Protein AF-0000000082654682 (afdb_homodimer)

InterPro domains:
  IPR001073 C1q domain [PF00386] (44-168)
  IPR001073 C1q domain [PR00007] (52-78)
  IPR001073 C1q domain [PR00007] (79-98)
  IPR001073 C1q domain [PR00007] (127-148)
  IPR001073 C1q domain [PR00007] (159-169)
  IPR001073 C1q domain [PS50871] (38-171)
  IPR001073 C1q domain [SM00110] (36-171)
  IPR008983 Tumour necrosis factor-like domain superfamily [G3DSA:2.60.120.40] (36-171)
  IPR008983 Tumour necrosis factor-like domain superfamily [SSF49842] (41-171)
  IPR050822 Cerebellin Synaptic Organizer [PTHR22923] (31-171)

Structure (mmCIF, N/CA/C/O backbone):
data_AF-0000000082654682-model_v1
#
loop_
_entity.id
_entity.type
_entity.pdbx_description
1 polymer 'Complement C1q-like protein 2'
#
loop_
_atom_site.group_PDB
_atom_site.id
_atom_site.type_symbol
_atom_site.label_atom_id
_atom_site.label_alt_id
_atom_site.label_comp_id
_atom_site.label_asym_id
_atom_site.label_entity_id
_atom_site.label_seq_id
_atom_site.pdbx_PDB_ins_code
_atom_site.Cartn_x
_atom_site.Cartn_y
_atom_site.Cartn_z
_atom_site.occupancy
_atom_site.B_iso_or_equiv
_atom_site.auth_seq_id
_atom_site.auth_comp_id
_atom_site.auth_asym_id
_atom_site.auth_atom_id
_atom_site.pdbx_PDB_model_num
ATOM 1 N N . PRO A 1 1 ? -45.688 100.438 27.203 1 20.27 1 PRO A N 1
ATOM 2 C CA . PRO A 1 1 ? -44.688 99.938 26.234 1 20.27 1 PRO A CA 1
ATOM 3 C C . PRO A 1 1 ? -44.375 98.5 26.359 1 20.27 1 PRO A C 1
ATOM 5 O O . PRO A 1 1 ? -44.812 97.812 27.312 1 20.27 1 PRO A O 1
ATOM 8 N N . GLY A 1 2 ? -43.125 98.062 25.922 1 20.2 2 GLY A N 1
ATOM 9 C CA . GLY A 1 2 ? -42.438 97.25 24.906 1 20.2 2 GLY A CA 1
ATOM 10 C C . GLY A 1 2 ? -42.031 95.875 25.375 1 20.2 2 GLY A C 1
ATOM 11 O O . GLY A 1 2 ? -41.219 95.25 24.734 1 20.2 2 GLY A O 1
ATOM 12 N N . LEU A 1 3 ? -42.438 95.375 26.531 1 24.67 3 LEU A N 1
ATOM 13 C CA . LEU A 1 3 ? -41.531 94.438 27.156 1 24.67 3 LEU A CA 1
ATOM 14 C C . LEU A 1 3 ? -41.438 93.188 26.359 1 24.67 3 LEU A C 1
ATOM 16 O O . LEU A 1 3 ? -42.312 92.312 26.484 1 24.67 3 LEU A O 1
ATOM 20 N N . GLN A 1 4 ? -41.062 93.312 25.016 1 20.3 4 GLN A N 1
ATOM 21 C CA . GLN A 1 4 ? -41.125 92.25 23.984 1 20.3 4 GLN A CA 1
ATOM 22 C C . GLN A 1 4 ? -40.219 91.062 24.312 1 20.3 4 GLN A C 1
ATOM 24 O O . GLN A 1 4 ? -39.031 91.25 24.5 1 20.3 4 GLN A O 1
ATOM 29 N N . LEU A 1 5 ? -40.594 90.062 25.109 1 24.92 5 LEU A N 1
ATOM 30 C CA . LEU A 1 5 ? -39.938 88.875 25.625 1 24.92 5 LEU A CA 1
ATOM 31 C C . LEU A 1 5 ? -39.344 88.062 24.484 1 24.92 5 LEU A C 1
ATOM 33 O O . LEU A 1 5 ? -40.094 87.375 23.734 1 24.92 5 LEU A O 1
ATOM 37 N N . THR A 1 6 ? -38.594 88.75 23.609 1 20.38 6 THR A N 1
ATOM 38 C CA . THR A 1 6 ? -38.312 88.188 22.281 1 20.38 6 THR A CA 1
ATOM 39 C C . THR A 1 6 ? -37.719 86.812 22.406 1 20.38 6 THR A C 1
ATOM 41 O O . THR A 1 6 ? -37.094 86.5 23.438 1 20.38 6 THR A O 1
ATOM 44 N N . ALA A 1 7 ? -37.562 86.125 21.266 1 22.38 7 ALA A N 1
ATOM 45 C CA . ALA A 1 7 ? -37.594 84.875 20.438 1 22.38 7 ALA A CA 1
ATOM 46 C C . ALA A 1 7 ? -36.219 84.188 20.453 1 22.38 7 ALA A C 1
ATOM 48 O O . ALA A 1 7 ? -35.312 84.625 19.75 1 22.38 7 ALA A O 1
ATOM 49 N N . GLY A 1 8 ? -35.5 84.188 21.625 1 21.19 8 GLY A N 1
ATOM 50 C CA . GLY A 1 8 ? -34.094 84 21.328 1 21.19 8 GLY A CA 1
ATOM 51 C C . GLY A 1 8 ? -33.812 82.75 20.5 1 21.19 8 GLY A C 1
ATOM 52 O O . GLY A 1 8 ? -34.656 81.875 20.453 1 21.19 8 GLY A O 1
ATOM 53 N N . ALA A 1 9 ? -32.719 82.812 19.703 1 20.81 9 ALA A N 1
ATOM 54 C CA . ALA A 1 9 ? -32.094 82.188 18.516 1 20.81 9 ALA A CA 1
ATOM 55 C C . ALA A 1 9 ? -31.719 80.75 18.75 1 20.81 9 ALA A C 1
ATOM 57 O O . ALA A 1 9 ? -31.281 80.375 19.859 1 20.81 9 ALA A O 1
ATOM 58 N N . ALA A 1 10 ? -32.281 79.812 17.969 1 23.34 10 ALA A N 1
ATOM 59 C CA . ALA A 1 10 ? -32.281 78.375 17.688 1 23.34 10 ALA A CA 1
ATOM 60 C C . ALA A 1 10 ? -30.891 77.875 17.375 1 23.34 10 ALA A C 1
ATOM 62 O O . ALA A 1 10 ? -30.297 78.25 16.375 1 23.34 10 ALA A O 1
ATOM 63 N N . GLY A 1 11 ? -29.938 77.875 18.266 1 21.69 11 GLY A N 1
ATOM 64 C CA . GLY A 1 11 ? -28.562 77.562 17.922 1 21.69 11 GLY A CA 1
ATOM 65 C C . GLY A 1 11 ? -28.453 76.25 17.188 1 21.69 11 GLY A C 1
ATOM 66 O O . GLY A 1 11 ? -29.359 75.375 17.281 1 21.69 11 GLY A O 1
ATOM 67 N N . GLY A 1 12 ? -27.719 76.188 16.031 1 20.83 12 GLY A N 1
ATOM 68 C CA . GLY A 1 12 ? -27.375 75.25 14.93 1 20.83 12 GLY A CA 1
ATOM 69 C C . GLY A 1 12 ? -26.641 74 15.398 1 20.83 12 GLY A C 1
ATOM 70 O O . GLY A 1 12 ? -25.562 74.125 15.961 1 20.83 12 GLY A O 1
ATOM 71 N N . VAL A 1 13 ? -27.219 73 16.031 1 22.28 13 VAL A N 1
ATOM 72 C CA . VAL A 1 13 ? -26.516 71.812 16.422 1 22.28 13 VAL A CA 1
ATOM 73 C C . VAL A 1 13 ? -25.844 71.188 15.211 1 22.28 13 VAL A C 1
ATOM 75 O O . VAL A 1 13 ? -26.484 70.938 14.172 1 22.28 13 VAL A O 1
ATOM 78 N N . GLY A 1 14 ? -24.562 71.375 14.922 1 21.38 14 GLY A N 1
ATOM 79 C CA . GLY A 1 14 ? -23.688 70.812 13.906 1 21.38 14 GLY A CA 1
ATOM 80 C C . GLY A 1 14 ? -23.719 69.312 13.859 1 21.38 14 GLY A C 1
ATOM 81 O O . GLY A 1 14 ? -23.844 68.625 14.898 1 21.38 14 GLY A O 1
ATOM 82 N N . VAL A 1 15 ? -24 68.625 12.719 1 22.31 15 VAL A N 1
ATOM 83 C CA . VAL A 1 15 ? -24.141 67.188 12.258 1 22.31 15 VAL A CA 1
ATOM 84 C C . VAL A 1 15 ? -22.812 66.5 12.422 1 22.31 15 VAL A C 1
ATOM 86 O O . VAL A 1 15 ? -21.828 66.812 11.766 1 22.31 15 VAL A O 1
ATOM 89 N N . VAL A 1 16 ? -22.25 66.062 13.492 1 23.28 16 VAL A N 1
ATOM 90 C CA . VAL A 1 16 ? -20.984 65.375 13.5 1 23.28 16 VAL A CA 1
ATOM 91 C C . VAL A 1 16 ? -21.109 64.062 12.703 1 23.28 16 VAL A C 1
ATOM 93 O O . VAL A 1 16 ? -22.109 63.344 12.828 1 23.28 16 VAL A O 1
ATOM 96 N N . GLY A 1 17 ? -20.469 63.875 11.484 1 22.78 17 GLY A N 1
ATOM 97 C CA . GLY A 1 17 ? -20.344 62.812 10.516 1 22.78 17 GLY A CA 1
ATOM 98 C C . GLY A 1 17 ? -19.797 61.531 11.117 1 22.78 17 GLY A C 1
ATOM 99 O O . GLY A 1 17 ? -18.844 61.562 11.883 1 22.78 17 GLY A O 1
ATOM 100 N N . GLY A 1 18 ? -20.562 60.438 11.414 1 22.94 18 GLY A N 1
ATOM 101 C CA . GLY A 1 18 ? -20.297 59.125 11.938 1 22.94 18 GLY A CA 1
ATOM 102 C C . GLY A 1 18 ? -19.297 58.344 11.109 1 22.94 18 GLY A C 1
ATOM 103 O O . GLY A 1 18 ? -19.406 58.281 9.883 1 22.94 18 GLY A O 1
ATOM 104 N N . GLY A 1 19 ? -17.969 58.281 11.461 1 24.58 19 GLY A N 1
ATOM 105 C CA . GLY A 1 19 ? -16.891 57.5 10.883 1 24.58 19 GLY A CA 1
ATOM 106 C C . GLY A 1 19 ? -17.234 56.031 10.711 1 24.58 19 GLY A C 1
ATOM 107 O O . GLY A 1 19 ? -17.828 55.438 11.609 1 24.58 19 GLY A O 1
ATOM 108 N N . THR A 1 20 ? -17.516 55.562 9.461 1 27.22 20 THR A N 1
ATOM 109 C CA . THR A 1 20 ? -17.656 54.188 9.008 1 27.22 20 THR A CA 1
ATOM 110 C C . THR A 1 20 ? -16.484 53.344 9.461 1 27.22 20 THR A C 1
ATOM 112 O O . THR A 1 20 ? -15.328 53.625 9.156 1 27.22 20 THR A O 1
ATOM 115 N N . GLY A 1 21 ? -16.422 52.844 10.711 1 26.67 21 GLY A N 1
ATOM 116 C CA . GLY A 1 21 ? -15.453 51.812 11.078 1 26.67 21 GLY A CA 1
ATOM 117 C C . GLY A 1 21 ? -15.352 50.688 10.07 1 26.67 21 GLY A C 1
ATOM 118 O O . GLY A 1 21 ? -16.359 50.094 9.711 1 26.67 21 GLY A O 1
ATOM 119 N N . GLY A 1 22 ? -14.461 50.844 9.102 1 28.06 22 GLY A N 1
ATOM 120 C CA . GLY A 1 22 ? -14.055 49.781 8.195 1 28.06 22 GLY A CA 1
ATOM 121 C C . GLY A 1 22 ? -13.789 48.469 8.906 1 28.06 22 GLY A C 1
ATOM 122 O O . GLY A 1 22 ? -12.977 48.406 9.828 1 28.06 22 GLY A O 1
ATOM 123 N N . GLY A 1 23 ? -14.805 47.656 9.094 1 29.38 23 GLY A N 1
ATOM 124 C CA . GLY A 1 23 ? -14.633 46.25 9.461 1 29.38 23 GLY A CA 1
ATOM 125 C C . GLY A 1 23 ? -13.539 45.562 8.68 1 29.38 23 GLY A C 1
ATOM 126 O O . GLY A 1 23 ? -13.609 45.438 7.457 1 29.38 23 GLY A O 1
ATOM 127 N N . SER A 1 24 ? -12.281 45.875 9.148 1 30.22 24 SER A N 1
ATOM 128 C CA . SER A 1 24 ? -11.203 45.031 8.617 1 30.22 24 SER A CA 1
ATOM 129 C C . SER A 1 24 ? -11.609 43.562 8.602 1 30.22 24 SER A C 1
ATOM 131 O O . SER A 1 24 ? -12.141 43.031 9.586 1 30.22 24 SER A O 1
ATOM 133 N N . ASP A 1 25 ? -11.984 43.125 7.504 1 32.06 25 ASP A N 1
ATOM 134 C CA . ASP A 1 25 ? -12.117 41.688 7.188 1 32.06 25 ASP A CA 1
ATOM 135 C C . ASP A 1 25 ? -10.898 40.906 7.684 1 32.06 25 ASP A C 1
ATOM 137 O O . ASP A 1 25 ? -9.812 41.031 7.113 1 32.06 25 ASP A O 1
ATOM 141 N N . SER A 1 26 ? -10.781 40.812 8.984 1 32.78 26 SER A N 1
ATOM 142 C CA . SER A 1 26 ? -9.867 39.844 9.578 1 32.78 26 SER A CA 1
ATOM 143 C C . SER A 1 26 ? -10.086 38.438 8.992 1 32.78 26 SER A C 1
ATOM 145 O O . SER A 1 26 ? -9.961 37.438 9.703 1 32.78 26 SER A O 1
ATOM 147 N N . GLU A 1 27 ? -10.789 38.375 7.926 1 33.12 27 GLU A N 1
ATOM 148 C CA . GLU A 1 27 ? -10.867 37.031 7.406 1 33.12 27 GLU A CA 1
ATOM 149 C C . GLU A 1 27 ? -9.484 36.469 7.074 1 33.12 27 GLU A C 1
ATOM 151 O O . GLU A 1 27 ? -9.344 35.312 6.672 1 33.12 27 GLU A O 1
ATOM 156 N N . GLY A 1 28 ? -8.547 37.375 6.91 1 34.69 28 GLY A N 1
ATOM 157 C CA . GLY A 1 28 ? -7.301 36.844 6.359 1 34.69 28 GLY A CA 1
ATOM 158 C C . GLY A 1 28 ? -6.516 36 7.352 1 34.69 28 GLY A C 1
ATOM 159 O O . GLY A 1 28 ? -5.543 35.344 6.977 1 34.69 28 GLY A O 1
ATOM 160 N N . GLU A 1 29 ? -6.543 36.281 8.648 1 36.78 29 GLU A N 1
ATOM 161 C CA . GLU A 1 29 ? -5.586 35.656 9.57 1 36.78 29 GLU A CA 1
ATOM 162 C C . GLU A 1 29 ? -5.918 34.188 9.836 1 36.78 29 GLU A C 1
ATOM 164 O O . GLU A 1 29 ? -5.031 33.406 10.133 1 36.78 29 GLU A O 1
ATOM 169 N N . VAL A 1 30 ? -7.176 33.812 9.836 1 36.84 30 VAL A N 1
ATOM 170 C CA . VAL A 1 30 ? -7.535 32.438 10.102 1 36.84 30 VAL A CA 1
ATOM 171 C C . VAL A 1 30 ? -7.047 31.547 8.953 1 36.84 30 VAL A C 1
ATOM 173 O O . VAL A 1 30 ? -6.777 30.359 9.156 1 36.84 30 VAL A O 1
ATOM 176 N N . THR A 1 31 ? -7.059 32 7.746 1 37.69 31 THR A N 1
ATOM 177 C CA . THR A 1 31 ? -6.484 31.203 6.66 1 37.69 31 THR A CA 1
ATOM 178 C C . THR A 1 31 ? -4.977 31.062 6.836 1 37.69 31 THR A C 1
ATOM 180 O O . THR A 1 31 ? -4.383 30.094 6.371 1 37.69 31 THR A O 1
ATOM 183 N N . GLY A 1 32 ? -4.254 31.938 7.387 1 35.94 32 GLY A N 1
ATOM 184 C CA . GLY A 1 32 ? -2.814 31.906 7.59 1 35.94 32 GLY A CA 1
ATOM 185 C C . GLY A 1 32 ? -2.375 30.844 8.586 1 35.94 32 GLY A C 1
ATOM 186 O O . GLY A 1 32 ? -1.353 30.188 8.391 1 35.94 32 GLY A O 1
ATOM 187 N N . ALA A 1 33 ? -2.918 30.797 9.875 1 36.69 33 ALA A N 1
ATOM 188 C CA . ALA A 1 33 ? -2.578 29.891 10.969 1 36.69 33 ALA A CA 1
ATOM 189 C C . ALA A 1 33 ? -2.959 28.453 10.625 1 36.69 33 ALA A C 1
ATOM 191 O O . ALA A 1 33 ? -2.332 27.5 11.109 1 36.69 33 ALA A O 1
ATOM 192 N N . LEU A 1 34 ? -4.027 28.172 9.984 1 39.5 34 LEU A N 1
ATOM 193 C CA . LEU A 1 34 ? -4.391 26.844 9.523 1 39.5 34 LEU A CA 1
ATOM 194 C C . LEU A 1 34 ? -3.367 26.312 8.516 1 39.5 34 LEU A C 1
ATOM 196 O O . LEU A 1 34 ? -3.094 25.109 8.469 1 39.5 34 LEU A O 1
ATOM 200 N N . SER A 1 35 ? -2.746 27.172 7.734 1 42.31 35 SER A N 1
ATOM 201 C CA . SER A 1 35 ? -1.65 26.859 6.824 1 42.31 35 SER A CA 1
ATOM 202 C C . SER A 1 35 ? -0.382 26.5 7.59 1 42.31 35 SER A C 1
ATOM 204 O O . SER A 1 35 ? 0.504 25.828 7.051 1 42.31 35 SER A O 1
ATOM 206 N N . ALA A 1 36 ? -0.135 27.062 8.703 1 41.69 36 ALA A N 1
ATOM 207 C CA . ALA A 1 36 ? 1.096 26.938 9.484 1 41.69 36 ALA A CA 1
ATOM 208 C C . ALA A 1 36 ? 1.252 25.547 10.062 1 41.69 36 ALA A C 1
ATOM 210 O O . ALA A 1 36 ? 2.371 25.047 10.203 1 41.69 36 ALA A O 1
ATOM 211 N N . ALA A 1 37 ? 0.204 24.953 10.602 1 44.5 37 ALA A N 1
ATOM 212 C CA . ALA A 1 37 ? 0.325 23.688 11.32 1 44.5 37 ALA A CA 1
ATOM 213 C C . ALA A 1 37 ? 0.857 22.594 10.398 1 44.5 37 ALA A C 1
ATOM 215 O O . ALA A 1 37 ? 1.549 21.672 10.852 1 44.5 37 ALA A O 1
ATOM 216 N N . PHE A 1 38 ? 0.365 22.594 9.086 1 53.78 38 PHE A N 1
ATOM 217 C CA . PHE A 1 38 ? 0.978 21.656 8.156 1 53.78 38 PHE A CA 1
ATOM 218 C C . PHE A 1 38 ? 2.17 22.281 7.453 1 53.78 38 PHE A C 1
ATOM 220 O O . PHE A 1 38 ? 2.426 22 6.277 1 53.78 38 PHE A O 1
ATOM 227 N N . SER A 1 39 ? 2.66 23.328 8.031 1 62.78 39 SER A N 1
ATOM 228 C CA . SER A 1 39 ? 3.732 24.109 7.422 1 62.78 39 SER A CA 1
ATOM 229 C C . SER A 1 39 ? 5.027 23.312 7.348 1 62.78 39 SER A C 1
ATOM 231 O O . SER A 1 39 ? 6 23.75 6.73 1 62.78 39 SER A O 1
ATOM 233 N N . GLY A 1 40 ? 4.973 22.125 7.809 1 77.06 40 GLY A N 1
ATOM 234 C CA . GLY A 1 40 ? 6.25 21.438 7.781 1 77.06 40 GLY A CA 1
ATOM 235 C C . GLY A 1 40 ? 6.492 20.672 6.492 1 77.06 40 GLY A C 1
ATOM 236 O O . GLY A 1 40 ? 5.664 20.703 5.578 1 77.06 40 GLY A O 1
ATOM 237 N N . PRO A 1 41 ? 7.676 20.297 6.305 1 89.19 41 PRO A N 1
ATOM 238 C CA . PRO A 1 41 ? 8.023 19.547 5.098 1 89.19 41 PRO A CA 1
ATOM 239 C C . PRO A 1 41 ? 7.086 18.359 4.84 1 89.19 41 PRO A C 1
ATOM 241 O O . PRO A 1 41 ? 6.648 17.703 5.785 1 89.19 41 PRO A O 1
ATOM 244 N N . LYS A 1 42 ? 6.637 18.328 3.607 1 94.12 42 LYS A N 1
ATOM 245 C CA . LYS A 1 42 ? 5.828 17.203 3.135 1 94.12 42 LYS A CA 1
ATOM 246 C C . LYS A 1 42 ? 6.648 16.266 2.26 1 94.12 42 LYS A C 1
ATOM 248 O O . LYS A 1 42 ? 7.121 16.656 1.191 1 94.12 42 LYS A O 1
ATOM 253 N N . ILE A 1 43 ? 6.848 15.078 2.766 1 97.81 43 ILE A N 1
ATOM 254 C CA . ILE A 1 43 ? 7.648 14.086 2.057 1 97.81 43 ILE A CA 1
ATOM 255 C C . ILE A 1 43 ? 6.91 12.75 2.023 1 97.81 43 ILE A C 1
ATOM 257 O O . ILE A 1 43 ? 6.582 12.188 3.072 1 97.81 43 ILE A O 1
ATOM 261 N N . ALA A 1 44 ? 6.621 12.281 0.852 1 98.75 44 ALA A N 1
ATOM 262 C CA . ALA A 1 44 ? 5.938 11.008 0.672 1 98.75 44 ALA A CA 1
ATOM 263 C C . ALA A 1 44 ? 6.211 10.43 -0.713 1 98.75 44 ALA A C 1
ATOM 265 O O . ALA A 1 44 ? 6.355 11.172 -1.686 1 98.75 44 ALA A O 1
ATOM 266 N N . PHE A 1 45 ? 6.254 9.117 -0.795 1 98.88 45 PHE A N 1
ATOM 267 C CA . PHE A 1 45 ? 6.359 8.484 -2.105 1 98.88 45 PHE A CA 1
ATOM 268 C C . PHE A 1 45 ? 5.629 7.152 -2.125 1 98.88 45 PHE A C 1
ATOM 270 O O . PHE A 1 45 ? 5.41 6.543 -1.074 1 98.88 45 PHE A O 1
ATOM 277 N N . TYR A 1 46 ? 5.246 6.75 -3.293 1 98.88 46 TYR A N 1
ATOM 278 C CA . TYR A 1 46 ? 4.629 5.469 -3.613 1 98.88 46 TYR A CA 1
ATOM 279 C C . TYR A 1 46 ? 5.031 5.004 -5.008 1 98.88 46 TYR A C 1
ATOM 281 O O . TYR A 1 46 ? 4.789 5.703 -5.996 1 98.88 46 TYR A O 1
ATOM 289 N N . VAL A 1 47 ? 5.629 3.805 -5.02 1 98.81 47 VAL A N 1
ATOM 290 C CA . VAL A 1 47 ? 6.215 3.332 -6.27 1 98.81 47 VAL A CA 1
ATOM 291 C C . VAL A 1 47 ? 5.934 1.842 -6.441 1 98.81 47 VAL A C 1
ATOM 293 O O . VAL A 1 47 ? 5.863 1.099 -5.461 1 98.81 47 VAL A O 1
ATOM 296 N N . GLY A 1 48 ? 5.723 1.418 -7.703 1 98.62 48 GLY A N 1
ATOM 297 C CA . GLY A 1 48 ? 5.547 0.022 -8.07 1 98.62 48 GLY A CA 1
ATOM 298 C C . GLY A 1 48 ? 6.723 -0.547 -8.836 1 98.62 48 GLY A C 1
ATOM 299 O O . GLY A 1 48 ? 7.527 0.201 -9.398 1 98.62 48 GLY A O 1
ATOM 300 N N . LEU A 1 49 ? 6.758 -1.862 -8.836 1 98.31 49 LEU A N 1
ATOM 301 C CA . LEU A 1 49 ? 7.809 -2.576 -9.555 1 98.31 49 LEU A CA 1
ATOM 302 C C . LEU A 1 49 ? 7.285 -3.137 -10.867 1 98.31 49 LEU A C 1
ATOM 304 O O . LEU A 1 49 ? 6.484 -4.074 -10.875 1 98.31 49 LEU A O 1
ATOM 308 N N . LYS A 1 50 ? 7.805 -2.635 -11.984 1 96.88 50 LYS A N 1
ATOM 309 C CA . LYS A 1 50 ? 7.379 -3.139 -13.281 1 96.88 50 LYS A CA 1
ATOM 310 C C . LYS A 1 50 ? 8.219 -4.34 -13.711 1 96.88 50 LYS A C 1
ATOM 312 O O . LYS A 1 50 ? 7.691 -5.309 -14.258 1 96.88 50 LYS A O 1
ATOM 317 N N . SER A 1 51 ? 9.492 -4.223 -13.492 1 95.31 51 SER A N 1
ATOM 318 C CA . SER A 1 51 ? 10.438 -5.223 -13.984 1 95.31 51 SER A CA 1
ATOM 319 C C . SER A 1 51 ? 10.719 -6.277 -12.922 1 95.31 51 SER A C 1
ATOM 321 O O . SER A 1 51 ? 10.836 -5.957 -11.734 1 95.31 51 SER A O 1
ATOM 323 N N . PRO A 1 52 ? 10.844 -7.523 -13.375 1 94.81 52 PRO A N 1
ATOM 324 C CA . PRO A 1 52 ? 11.219 -8.555 -12.406 1 94.81 52 PRO A CA 1
ATOM 325 C C . PRO A 1 52 ? 12.656 -8.398 -11.906 1 94.81 52 PRO A C 1
ATOM 327 O O . PRO A 1 52 ? 13.477 -7.766 -12.562 1 94.81 52 PRO A O 1
ATOM 330 N N . HIS A 1 53 ? 12.914 -8.859 -10.719 1 95.5 53 HIS A N 1
ATOM 331 C CA . HIS A 1 53 ? 14.234 -8.891 -10.109 1 95.5 53 HIS A CA 1
ATOM 332 C C . HIS A 1 53 ? 14.547 -10.281 -9.547 1 95.5 53 HIS A C 1
ATOM 334 O O . HIS A 1 53 ? 13.633 -11.062 -9.266 1 95.5 53 HIS A O 1
ATOM 340 N N . GLU A 1 54 ? 15.844 -10.57 -9.43 1 94.25 54 GLU A N 1
ATOM 341 C CA . GLU A 1 54 ? 16.266 -11.852 -8.867 1 94.25 54 GLU A CA 1
ATOM 342 C C . GLU A 1 54 ? 17.625 -11.75 -8.211 1 94.25 54 GLU A C 1
ATOM 344 O O . GLU A 1 54 ? 18.375 -10.805 -8.461 1 94.25 54 GLU A O 1
ATOM 349 N N . GLY A 1 55 ? 17.812 -12.711 -7.348 1 94.19 55 GLY A N 1
ATOM 350 C CA . GLY A 1 55 ? 19.125 -12.797 -6.73 1 94.19 55 GLY A CA 1
ATOM 351 C C . GLY A 1 55 ? 19.281 -11.875 -5.535 1 94.19 55 GLY A C 1
ATOM 352 O O . GLY A 1 55 ? 18.453 -11.891 -4.617 1 94.19 55 GLY A O 1
ATOM 353 N N . TYR A 1 56 ? 20.438 -11.141 -5.547 1 96.25 56 TYR A N 1
ATOM 354 C CA . TYR A 1 56 ? 20.797 -10.273 -4.434 1 96.25 56 TYR A CA 1
ATOM 355 C C . TYR A 1 56 ? 20.938 -8.828 -4.891 1 96.25 56 TYR A C 1
ATOM 357 O O . TYR A 1 56 ? 22.047 -8.305 -4.992 1 96.25 56 TYR A O 1
ATOM 365 N N . GLU A 1 57 ? 19.797 -8.18 -5.215 1 96.44 57 GLU A N 1
ATOM 366 C CA . GLU A 1 57 ? 19.891 -6.832 -5.762 1 96.44 57 GLU A CA 1
ATOM 367 C C . GLU A 1 57 ? 18.891 -5.895 -5.086 1 96.44 57 GLU A C 1
ATOM 369 O O . GLU A 1 57 ? 17.891 -6.344 -4.531 1 96.44 57 GLU A O 1
ATOM 374 N N . VAL A 1 58 ? 19.25 -4.621 -5.156 1 98.5 58 VAL A N 1
ATOM 375 C CA . VAL A 1 58 ? 18.297 -3.59 -4.754 1 98.5 58 VAL A CA 1
ATOM 376 C C . VAL A 1 58 ? 17.125 -3.572 -5.719 1 98.5 58 VAL A C 1
ATOM 378 O O . VAL A 1 58 ? 17.297 -3.631 -6.938 1 98.5 58 VAL A O 1
ATOM 381 N N . LEU A 1 59 ? 15.969 -3.633 -5.141 1 98.62 59 LEU A N 1
ATOM 382 C CA . LEU A 1 59 ? 14.789 -3.525 -5.992 1 98.62 59 LEU A CA 1
ATOM 383 C C . LEU A 1 59 ? 14.609 -2.096 -6.492 1 98.62 59 LEU A C 1
ATOM 385 O O . LEU A 1 59 ? 14.445 -1.17 -5.695 1 98.62 59 LEU A O 1
ATOM 389 N N . LYS A 1 60 ? 14.648 -1.963 -7.801 1 98.62 60 LYS A N 1
ATOM 390 C CA . LYS A 1 60 ? 14.461 -0.657 -8.43 1 98.62 60 LYS A CA 1
ATOM 391 C C . LYS A 1 60 ? 13.008 -0.46 -8.859 1 98.62 60 LYS A C 1
ATOM 393 O O . LYS A 1 60 ? 12.664 -0.712 -10.016 1 98.62 60 LYS A O 1
ATOM 398 N N . PHE A 1 61 ? 12.234 0.05 -7.957 1 98.56 61 PHE A N 1
ATOM 399 C CA . PHE A 1 61 ? 10.836 0.339 -8.281 1 98.56 61 PHE A CA 1
ATOM 400 C C . PHE A 1 61 ? 10.742 1.478 -9.289 1 98.56 61 PHE A C 1
ATOM 402 O O . PHE A 1 61 ? 11.094 2.619 -8.977 1 98.56 61 PHE A O 1
ATOM 409 N N . ASP A 1 62 ? 10.195 1.141 -10.406 1 97.88 62 ASP A N 1
ATOM 410 C CA . ASP A 1 62 ? 10.336 2.078 -11.516 1 97.88 62 ASP A CA 1
ATOM 411 C C . ASP A 1 62 ? 8.977 2.617 -11.961 1 97.88 62 ASP A C 1
ATOM 413 O O . ASP A 1 62 ? 8.898 3.396 -12.914 1 97.88 62 ASP A O 1
ATOM 417 N N . ASP A 1 63 ? 7.887 2.281 -11.367 1 97.94 63 ASP A N 1
ATOM 418 C CA . ASP A 1 63 ? 6.57 2.877 -11.57 1 97.94 63 ASP A CA 1
ATOM 419 C C . ASP A 1 63 ? 6.254 3.896 -10.477 1 97.94 63 ASP A C 1
ATOM 421 O O . ASP A 1 63 ? 5.617 3.561 -9.477 1 97.94 63 ASP A O 1
ATOM 425 N N . VAL A 1 64 ? 6.645 5.176 -10.727 1 98.19 64 VAL A N 1
ATOM 426 C CA . VAL A 1 64 ? 6.504 6.223 -9.719 1 98.19 64 VAL A CA 1
ATOM 427 C C . VAL A 1 64 ? 5.105 6.828 -9.797 1 98.19 64 VAL A C 1
ATOM 429 O O . VAL A 1 64 ? 4.742 7.441 -10.805 1 98.19 64 VAL A O 1
ATOM 432 N N . VAL A 1 65 ? 4.328 6.676 -8.766 1 98.44 65 VAL A N 1
ATOM 433 C CA . VAL A 1 65 ? 2.969 7.207 -8.719 1 98.44 65 VAL A CA 1
ATOM 434 C C . VAL A 1 65 ? 2.941 8.492 -7.898 1 98.44 65 VAL A C 1
ATOM 436 O O . VAL A 1 65 ? 2.322 9.484 -8.297 1 98.44 65 VAL A O 1
ATOM 439 N N . THR A 1 66 ? 3.564 8.477 -6.719 1 98.62 66 THR A N 1
ATOM 440 C CA . THR A 1 66 ? 3.75 9.633 -5.84 1 98.62 66 THR A CA 1
ATOM 441 C C . THR A 1 66 ? 5.219 9.789 -5.465 1 98.62 66 THR A C 1
ATOM 443 O O . THR A 1 66 ? 5.898 8.812 -5.156 1 98.62 66 THR A O 1
ATOM 446 N N . ASN A 1 67 ? 5.68 11.031 -5.52 1 98.56 67 ASN A N 1
ATOM 447 C CA . ASN A 1 67 ? 7.031 11.344 -5.062 1 98.56 67 ASN A CA 1
ATOM 448 C C . ASN A 1 67 ? 7.141 12.789 -4.59 1 98.56 67 ASN A C 1
ATOM 450 O O . ASN A 1 67 ? 7.977 13.547 -5.086 1 98.56 67 ASN A O 1
ATOM 454 N N . LEU A 1 68 ? 6.352 13.094 -3.627 1 97 68 LEU A N 1
ATOM 455 C CA . LEU A 1 68 ? 6.363 14.422 -3.025 1 97 68 LEU A CA 1
ATOM 456 C C . LEU A 1 68 ? 7.695 14.695 -2.336 1 97 68 LEU A C 1
ATOM 458 O O . LEU A 1 68 ? 8.125 13.922 -1.477 1 97 68 LEU A O 1
ATOM 462 N N . GLY A 1 69 ? 8.422 15.75 -2.672 1 95.88 69 GLY A N 1
ATOM 463 C CA . GLY A 1 69 ? 9.758 16.078 -2.188 1 95.88 69 GLY A CA 1
ATOM 464 C C . GLY A 1 69 ? 10.859 15.523 -3.078 1 95.88 69 GLY A C 1
ATOM 465 O O . GLY A 1 69 ? 12.016 15.945 -2.971 1 95.88 69 GLY A O 1
ATOM 466 N N . ASN A 1 70 ? 10.516 14.5 -3.914 1 98.12 70 ASN A N 1
ATOM 467 C CA . ASN A 1 70 ? 11.414 13.898 -4.895 1 98.12 70 ASN A CA 1
ATOM 468 C C . ASN A 1 70 ? 12.617 13.242 -4.219 1 98.12 70 ASN A C 1
ATOM 470 O O . ASN A 1 70 ? 13.75 13.414 -4.672 1 98.12 70 ASN A O 1
ATOM 474 N N . HIS A 1 71 ? 12.312 12.555 -3.186 1 98.56 71 HIS A N 1
ATOM 475 C CA . HIS A 1 71 ? 13.414 11.938 -2.445 1 98.56 71 HIS A CA 1
ATOM 476 C C . HIS A 1 71 ? 13.609 10.484 -2.859 1 98.56 71 HIS A C 1
ATOM 478 O O . HIS A 1 71 ? 14.57 9.844 -2.438 1 98.56 71 HIS A O 1
ATOM 484 N N . TYR A 1 72 ? 12.758 9.891 -3.6 1 98.88 72 TYR A N 1
ATOM 485 C CA . TYR A 1 72 ? 12.953 8.562 -4.164 1 98.88 72 TYR A CA 1
ATOM 486 C C . TYR A 1 72 ? 13.523 8.648 -5.574 1 98.88 72 TYR A C 1
ATOM 488 O O . TYR A 1 72 ? 13.07 9.445 -6.391 1 98.88 72 TYR A O 1
ATOM 496 N N . ASP A 1 73 ? 14.492 7.848 -5.855 1 98.88 73 ASP A N 1
ATOM 497 C CA . ASP A 1 73 ? 15.125 7.789 -7.168 1 98.88 73 ASP A CA 1
ATOM 498 C C . ASP A 1 73 ? 14.898 6.43 -7.828 1 98.88 73 ASP A C 1
ATOM 500 O O . ASP A 1 73 ? 15.508 5.434 -7.426 1 98.88 73 ASP A O 1
ATOM 504 N N . PRO A 1 74 ? 14.117 6.41 -8.938 1 98.31 74 PRO A N 1
ATOM 505 C CA . PRO A 1 74 ? 13.781 5.121 -9.555 1 98.31 74 PRO A CA 1
ATOM 506 C C . PRO A 1 74 ? 14.977 4.488 -10.266 1 98.31 74 PRO A C 1
ATOM 508 O O . PRO A 1 74 ? 14.93 3.307 -10.625 1 98.31 74 PRO A O 1
ATOM 511 N N . THR A 1 75 ? 16 5.152 -10.508 1 98.12 75 THR A N 1
ATOM 512 C CA . THR A 1 75 ? 17.172 4.598 -11.188 1 98.12 75 THR A CA 1
ATOM 513 C C . THR A 1 75 ? 18.031 3.803 -10.211 1 98.12 75 THR A C 1
ATOM 515 O O . THR A 1 75 ? 18.734 2.869 -10.609 1 98.12 75 THR A O 1
ATOM 518 N N . THR A 1 76 ? 17.969 4.125 -8.945 1 98.31 76 THR A N 1
ATOM 519 C CA . THR A 1 76 ? 18.766 3.43 -7.938 1 98.31 76 THR A CA 1
ATOM 520 C C . THR A 1 76 ? 17.875 2.559 -7.055 1 98.31 76 THR A C 1
ATOM 522 O O . THR A 1 76 ? 18.359 1.631 -6.402 1 98.31 76 THR A O 1
ATOM 525 N N . GLY A 1 77 ? 16.609 2.893 -6.949 1 98.81 77 GLY A N 1
ATOM 526 C CA . GLY A 1 77 ? 15.688 2.211 -6.059 1 98.81 77 GLY A CA 1
ATOM 527 C C . GLY A 1 77 ? 15.766 2.703 -4.625 1 98.81 77 GLY A C 1
ATOM 528 O O . GLY A 1 77 ? 15.32 2.016 -3.703 1 98.81 77 GLY A O 1
ATOM 529 N N . LYS A 1 78 ? 16.297 3.908 -4.383 1 98.94 78 LYS A N 1
ATOM 530 C CA . LYS A 1 78 ? 16.594 4.309 -3.012 1 98.94 78 LYS A CA 1
ATOM 531 C C . LYS A 1 78 ? 15.875 5.605 -2.648 1 98.94 78 LYS A C 1
ATOM 533 O O . LYS A 1 78 ? 15.742 6.5 -3.484 1 98.94 78 LYS A O 1
ATOM 538 N N . PHE A 1 79 ? 15.406 5.652 -1.492 1 98.94 79 PHE A N 1
ATOM 539 C CA . PHE A 1 79 ? 15.008 6.898 -0.846 1 98.94 79 PHE A CA 1
ATOM 540 C C . PHE A 1 79 ? 16.203 7.555 -0.165 1 98.94 79 PHE A C 1
ATOM 542 O O . PHE A 1 79 ? 16.891 6.93 0.65 1 98.94 79 PHE A O 1
ATOM 549 N N . SER A 1 80 ? 16.406 8.812 -0.478 1 98.94 80 SER A N 1
ATOM 550 C CA . SER A 1 80 ? 17.469 9.578 0.156 1 98.94 80 SER A CA 1
ATOM 551 C C . SER A 1 80 ? 16.906 10.695 1.025 1 98.94 80 SER A C 1
ATOM 553 O O . SER A 1 80 ? 16.312 11.656 0.514 1 98.94 80 SER A O 1
ATOM 555 N N . CYS A 1 81 ? 17.203 10.648 2.229 1 98.69 81 CYS A N 1
ATOM 556 C CA . CYS A 1 81 ? 16.609 11.57 3.186 1 98.69 81 CYS A CA 1
ATOM 557 C C . CYS A 1 81 ? 17.281 12.938 3.123 1 98.69 81 CYS A C 1
ATOM 559 O O . CYS A 1 81 ? 18.5 13.031 3.16 1 98.69 81 CYS A O 1
ATOM 561 N N . GLN A 1 82 ? 16.406 13.992 3.088 1 97.81 82 GLN A N 1
ATOM 562 C CA . GLN A 1 82 ? 16.922 15.359 3.135 1 97.81 82 GLN A CA 1
ATOM 563 C C . GLN A 1 82 ? 16.469 16.078 4.398 1 97.81 82 GLN A C 1
ATOM 565 O O . GLN A 1 82 ? 17.125 17.016 4.859 1 97.81 82 GLN A O 1
ATOM 570 N N . VAL A 1 83 ? 15.32 15.68 4.945 1 97.5 83 VAL A N 1
ATOM 571 C CA . VAL A 1 83 ? 14.75 16.297 6.141 1 97.5 83 VAL A CA 1
ATOM 572 C C . VAL A 1 83 ? 14.82 15.312 7.309 1 97.5 83 VAL A C 1
ATOM 574 O O . VAL A 1 83 ? 14.172 14.266 7.285 1 97.5 83 VAL A O 1
ATOM 577 N N . ARG A 1 84 ? 15.57 15.703 8.32 1 97.94 84 ARG A N 1
ATOM 578 C CA . ARG A 1 84 ? 15.711 14.867 9.5 1 97.94 84 ARG A CA 1
ATOM 579 C C . ARG A 1 84 ? 14.367 14.688 10.211 1 97.94 84 ARG A C 1
ATOM 581 O O . ARG A 1 84 ? 13.609 15.648 10.359 1 97.94 84 ARG A O 1
ATOM 588 N N . GLY A 1 85 ? 14.078 13.422 10.625 1 97.69 85 GLY A N 1
ATOM 589 C CA . GLY A 1 85 ? 12.836 13.18 11.336 1 97.69 85 GLY A CA 1
ATOM 590 C C . GLY A 1 85 ? 12.445 11.711 11.383 1 97.69 85 GLY A C 1
ATOM 591 O O . GLY A 1 85 ? 13.289 10.836 11.164 1 97.69 85 GLY A O 1
ATOM 592 N N . ILE A 1 86 ? 11.219 11.406 11.805 1 98 86 ILE A N 1
ATOM 593 C CA . ILE A 1 86 ? 10.656 10.062 11.891 1 98 86 ILE A CA 1
ATOM 594 C C . ILE A 1 86 ? 9.875 9.75 10.617 1 98 86 ILE A C 1
ATOM 596 O O . ILE A 1 86 ? 9.031 10.539 10.188 1 98 86 ILE A O 1
ATOM 600 N N . TYR A 1 87 ? 10.219 8.562 10.047 1 98.31 87 TYR A N 1
ATOM 601 C CA . TYR A 1 87 ? 9.578 8.148 8.805 1 98.31 87 TYR A CA 1
ATOM 602 C C . TYR A 1 87 ? 8.922 6.777 8.961 1 98.31 87 TYR A C 1
ATOM 604 O O . TYR A 1 87 ? 9.398 5.941 9.734 1 98.31 87 TYR A O 1
ATOM 612 N N . PHE A 1 88 ? 7.863 6.59 8.25 1 98.81 88 PHE A N 1
ATOM 613 C CA . PHE A 1 88 ? 7.254 5.277 8.07 1 98.81 88 PHE A CA 1
ATOM 614 C C . PHE A 1 88 ? 7.551 4.734 6.672 1 98.81 88 PHE A C 1
ATOM 616 O O . PHE A 1 88 ? 7.48 5.473 5.688 1 98.81 88 PHE A O 1
ATOM 623 N N . PHE A 1 89 ? 7.941 3.479 6.547 1 98.88 89 PHE A N 1
ATOM 624 C CA . PHE A 1 89 ? 8.102 2.775 5.281 1 98.88 89 PHE A CA 1
ATOM 625 C C . PHE A 1 89 ? 7.359 1.447 5.301 1 98.88 89 PHE A C 1
ATOM 627 O O . PHE A 1 89 ? 7.297 0.777 6.332 1 98.88 89 PHE A O 1
ATOM 634 N N . THR A 1 90 ? 6.801 1.079 4.18 1 98.88 90 THR A N 1
ATOM 635 C CA . THR A 1 90 ? 6.191 -0.237 4.016 1 98.88 90 THR A CA 1
ATOM 636 C C . THR A 1 90 ? 6.43 -0.77 2.605 1 98.88 90 THR A C 1
ATOM 638 O O . THR A 1 90 ? 6.578 0.006 1.659 1 98.88 90 THR A O 1
ATOM 641 N N . TYR A 1 91 ? 6.531 -2.047 2.516 1 98.75 91 TYR A N 1
ATOM 642 C CA . TYR A 1 91 ? 6.746 -2.684 1.22 1 98.75 91 TYR A CA 1
ATOM 643 C C . TYR A 1 91 ? 5.969 -3.99 1.12 1 98.75 91 TYR A C 1
ATOM 645 O O . TYR A 1 91 ? 5.711 -4.645 2.133 1 98.75 91 TYR A O 1
ATOM 653 N N . HIS A 1 92 ? 5.516 -4.324 -0.054 1 98.44 92 HIS A N 1
ATOM 654 C CA . HIS A 1 92 ? 4.883 -5.57 -0.464 1 98.44 92 HIS A CA 1
ATOM 655 C C . HIS A 1 92 ? 5.555 -6.152 -1.703 1 98.44 92 HIS A C 1
ATOM 657 O O . HIS A 1 92 ? 5.516 -5.547 -2.777 1 98.44 92 HIS A O 1
ATOM 663 N N . ILE A 1 93 ? 6.129 -7.355 -1.556 1 97.44 93 ILE A N 1
ATOM 664 C CA . ILE A 1 93 ? 6.836 -7.938 -2.689 1 97.44 93 ILE A CA 1
ATOM 665 C C . ILE A 1 93 ? 6.188 -9.266 -3.072 1 97.44 93 ILE A C 1
ATOM 667 O O . ILE A 1 93 ? 6.113 -10.188 -2.254 1 97.44 93 ILE A O 1
ATOM 671 N N . LEU A 1 94 ? 5.734 -9.305 -4.254 1 95.81 94 LEU A N 1
ATOM 672 C CA . LEU A 1 94 ? 5.203 -10.555 -4.777 1 95.81 94 LEU A CA 1
ATOM 673 C C . LEU A 1 94 ? 6.324 -11.461 -5.281 1 95.81 94 LEU A C 1
ATOM 675 O O . LEU A 1 94 ? 7.098 -11.062 -6.156 1 95.81 94 LEU A O 1
ATOM 679 N N . MET A 1 95 ? 6.348 -12.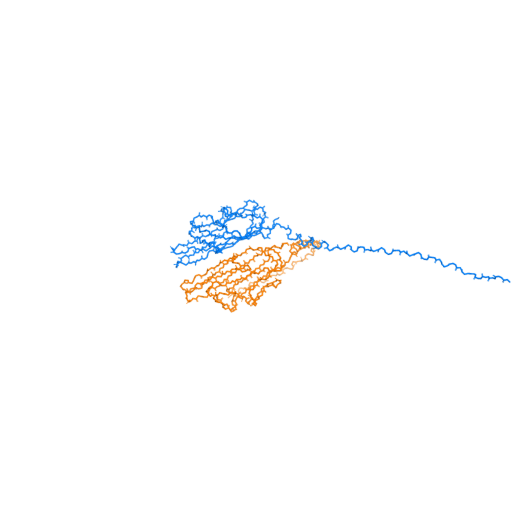602 -4.703 1 93.25 95 MET A N 1
ATOM 680 C CA . MET A 1 95 ? 7.316 -13.602 -5.141 1 93.25 95 MET A CA 1
ATOM 681 C C . MET A 1 95 ? 6.938 -14.172 -6.504 1 93.25 95 MET A C 1
ATOM 683 O O . MET A 1 95 ? 5.77 -14.484 -6.746 1 93.25 95 MET A O 1
ATOM 687 N N . ARG A 1 96 ? 7.914 -14.18 -7.387 1 87.75 96 ARG A N 1
ATOM 688 C CA . ARG A 1 96 ? 7.707 -14.891 -8.641 1 87.75 96 ARG A CA 1
ATOM 689 C C . ARG A 1 96 ? 7.773 -16.406 -8.438 1 87.75 96 ARG A C 1
ATOM 691 O O . ARG A 1 96 ? 8.812 -16.938 -8.047 1 87.75 96 ARG A O 1
ATOM 698 N N . GLY A 1 97 ? 6.684 -17.109 -8.461 1 73.44 97 GLY A N 1
ATOM 699 C CA . G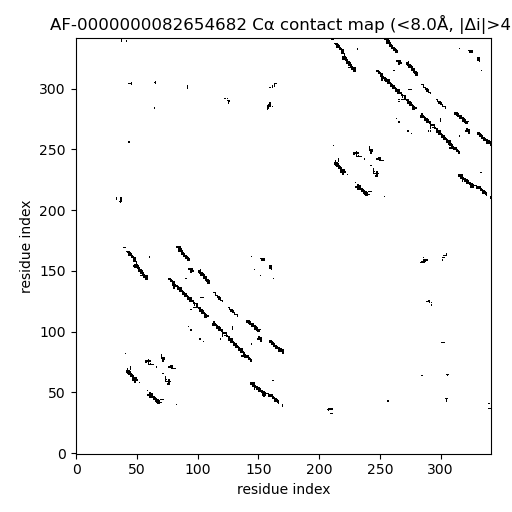LY A 1 97 ? 6.594 -18.531 -8.195 1 73.44 97 GLY A CA 1
ATOM 700 C C . GLY A 1 97 ? 6.934 -19.391 -9.398 1 73.44 97 GLY A C 1
ATOM 701 O O . GLY A 1 97 ? 7.242 -18.859 -10.469 1 73.44 97 GLY A O 1
ATOM 702 N N . GLY A 1 98 ? 6.98 -20.75 -9.109 1 72.06 98 GLY A N 1
ATOM 703 C CA . GLY A 1 98 ? 6.996 -21.734 -10.18 1 72.06 98 GLY A CA 1
ATOM 704 C C . GLY A 1 98 ? 8.25 -22.594 -10.18 1 72.06 98 GLY A C 1
ATOM 705 O O . GLY A 1 98 ? 8.312 -23.594 -10.891 1 72.06 98 GLY A O 1
ATOM 706 N N . ASP A 1 99 ? 9.156 -22.203 -9.438 1 75 99 ASP A N 1
ATOM 707 C CA . ASP A 1 99 ? 10.359 -23.031 -9.516 1 75 99 ASP A CA 1
ATOM 708 C C . ASP A 1 99 ? 10.773 -23.531 -8.133 1 75 99 ASP A C 1
ATOM 710 O O . ASP A 1 99 ? 11.898 -24 -7.945 1 75 99 ASP A O 1
ATOM 714 N N . GLY A 1 100 ? 9.969 -23.359 -7.145 1 76.69 100 GLY A N 1
ATOM 715 C CA . GLY A 1 100 ? 10.227 -23.891 -5.812 1 76.69 100 GLY A CA 1
ATOM 716 C C . GLY A 1 100 ? 11.148 -23 -4.992 1 76.69 100 GLY A C 1
ATOM 717 O O . GLY A 1 100 ? 11.508 -23.344 -3.865 1 76.69 100 GLY A O 1
ATOM 718 N N . THR A 1 101 ? 11.5 -21.875 -5.484 1 82.5 101 THR A N 1
ATOM 719 C CA . THR A 1 101 ? 12.438 -21.016 -4.766 1 82.5 101 THR A CA 1
ATOM 720 C C . THR A 1 101 ? 11.695 -19.984 -3.92 1 82.5 101 THR A C 1
ATOM 722 O O . THR A 1 101 ? 10.75 -19.359 -4.395 1 82.5 101 THR A O 1
ATOM 725 N N . SER A 1 102 ? 12.164 -19.906 -2.67 1 90.31 102 SER A N 1
ATOM 726 C CA . SER A 1 102 ? 11.648 -18.875 -1.776 1 90.31 102 SER A CA 1
ATOM 727 C C . SER A 1 102 ? 12.312 -17.531 -2.039 1 90.31 102 SER A C 1
ATOM 729 O O . SER A 1 102 ? 13.297 -17.453 -2.771 1 90.31 102 SER A O 1
ATOM 731 N N . MET A 1 103 ? 11.633 -16.531 -1.534 1 93.94 103 MET A N 1
ATOM 732 C CA . MET A 1 103 ? 12.125 -15.164 -1.718 1 93.94 103 MET A CA 1
ATOM 733 C C . MET A 1 103 ? 12.234 -14.438 -0.38 1 93.94 103 MET A C 1
ATOM 735 O O . MET A 1 103 ? 11.328 -14.523 0.453 1 93.94 103 MET A O 1
ATOM 739 N N . TRP A 1 104 ? 13.383 -13.812 -0.204 1 95.94 104 TRP A N 1
ATOM 740 C CA . TRP A 1 104 ? 13.609 -12.945 0.951 1 95.94 104 TRP A CA 1
ATOM 741 C C . TRP A 1 104 ? 13.789 -11.5 0.52 1 95.94 104 TRP A C 1
ATOM 743 O O . TRP A 1 104 ? 14.523 -11.211 -0.43 1 95.94 104 TRP A O 1
ATOM 753 N N . ALA A 1 105 ? 13.156 -10.648 1.16 1 97.88 105 ALA A N 1
ATOM 754 C CA . ALA A 1 105 ? 13.266 -9.211 0.913 1 97.88 105 ALA A CA 1
ATOM 755 C C . ALA A 1 105 ? 13.523 -8.445 2.211 1 97.88 105 ALA A C 1
ATOM 757 O O . ALA A 1 105 ? 12.758 -8.578 3.172 1 97.88 105 ALA A O 1
ATOM 758 N N . ASP A 1 106 ? 14.57 -7.613 2.189 1 98.75 106 ASP A N 1
ATOM 759 C CA . ASP A 1 106 ? 14.961 -6.84 3.367 1 98.75 106 ASP A CA 1
ATOM 760 C C . ASP A 1 106 ? 14.859 -5.34 3.096 1 98.75 106 ASP A C 1
ATOM 762 O O . ASP A 1 106 ? 15.25 -4.875 2.023 1 98.75 106 ASP A O 1
ATOM 766 N N . LEU A 1 107 ? 14.32 -4.637 4.023 1 98.88 107 LEU A N 1
ATOM 767 C CA . LEU A 1 107 ? 14.484 -3.188 4.008 1 98.88 107 LEU A CA 1
ATOM 768 C C . LEU A 1 107 ? 15.734 -2.77 4.773 1 98.88 107 LEU A C 1
ATOM 770 O O . LEU A 1 107 ? 15.938 -3.184 5.918 1 98.88 107 LEU A O 1
ATOM 774 N N . CYS A 1 108 ? 16.531 -1.92 4.137 1 98.88 108 CYS A N 1
ATOM 775 C CA . CYS A 1 108 ? 17.812 -1.53 4.711 1 98.88 108 CYS A CA 1
ATOM 776 C C . CYS A 1 108 ? 17.891 -0.023 4.922 1 98.88 108 CYS A C 1
ATOM 778 O O . CYS A 1 108 ? 17.375 0.747 4.109 1 98.88 108 CYS A O 1
ATOM 780 N N . LYS A 1 109 ? 18.5 0.367 5.961 1 98.88 109 LYS A N 1
ATOM 781 C CA . LYS A 1 109 ? 19 1.722 6.195 1 98.88 109 LYS A CA 1
ATOM 782 C C . LYS A 1 109 ? 20.516 1.774 6.121 1 98.88 109 LYS A C 1
ATOM 784 O O . LYS A 1 109 ? 21.203 1.195 6.961 1 98.88 109 LYS A O 1
ATOM 789 N N . ASN A 1 110 ? 20.984 2.461 5.16 1 98.69 110 ASN A N 1
ATOM 790 C CA . ASN A 1 110 ? 22.438 2.568 4.992 1 98.69 110 ASN A CA 1
ATOM 791 C C . ASN A 1 110 ? 23.109 1.197 5.023 1 98.69 110 ASN A C 1
ATOM 793 O O . ASN A 1 110 ? 24.125 1.014 5.699 1 98.69 110 ASN A O 1
ATOM 797 N N . GLY A 1 111 ? 22.5 0.256 4.418 1 97.94 111 GLY A N 1
ATOM 798 C CA . GLY A 1 111 ? 23.109 -1.061 4.297 1 97.94 111 GLY A CA 1
ATOM 799 C C . GLY A 1 111 ? 22.75 -1.988 5.441 1 97.94 111 GLY A C 1
ATOM 800 O O . GLY A 1 111 ? 22.984 -3.195 5.367 1 97.94 111 GLY A O 1
ATOM 801 N N . GLN A 1 112 ? 22.188 -1.479 6.5 1 98.38 112 GLN A N 1
ATOM 802 C CA . GLN A 1 112 ? 21.812 -2.303 7.641 1 98.38 112 GLN A CA 1
ATOM 803 C C . GLN A 1 112 ? 20.344 -2.75 7.531 1 98.38 112 GLN A C 1
ATOM 805 O O . GLN A 1 112 ? 19.453 -1.925 7.336 1 98.38 112 GLN A O 1
ATOM 810 N N . VAL A 1 113 ? 20.141 -4.035 7.777 1 98.56 113 VAL A N 1
ATOM 811 C CA . VAL A 1 113 ? 18.781 -4.586 7.719 1 98.56 113 VAL A CA 1
ATOM 812 C C . VAL A 1 113 ? 17.953 -4.062 8.891 1 98.56 113 VAL A C 1
ATOM 814 O O . VAL A 1 113 ? 18.359 -4.211 10.055 1 98.56 113 VAL A O 1
ATOM 817 N N . ARG A 1 114 ? 16.797 -3.441 8.57 1 98.75 114 ARG A N 1
ATOM 818 C CA . ARG A 1 114 ? 15.906 -2.926 9.602 1 98.75 114 ARG A CA 1
ATOM 819 C C . ARG A 1 114 ? 14.594 -3.689 9.625 1 98.75 114 ARG A C 1
ATOM 821 O O . ARG A 1 114 ? 13.844 -3.629 10.602 1 98.75 114 ARG A O 1
ATOM 828 N N . ALA A 1 115 ? 14.234 -4.406 8.602 1 98.56 115 ALA A N 1
ATOM 829 C CA . ALA A 1 115 ? 13.078 -5.293 8.5 1 98.56 115 ALA A CA 1
ATOM 830 C C . ALA A 1 115 ? 13.336 -6.414 7.496 1 98.56 115 ALA A C 1
ATOM 832 O O . ALA A 1 115 ? 14.031 -6.219 6.5 1 98.56 115 ALA A O 1
ATOM 833 N N . SER A 1 116 ? 12.695 -7.535 7.746 1 98.31 116 SER A N 1
ATOM 834 C CA . SER A 1 116 ? 12.805 -8.68 6.848 1 98.31 116 SER A CA 1
ATOM 835 C C . SER A 1 116 ? 11.43 -9.289 6.562 1 98.31 116 SER A C 1
ATOM 837 O O . SER A 1 116 ? 10.531 -9.211 7.395 1 98.31 116 SER A O 1
ATOM 839 N N . ALA A 1 117 ? 11.336 -9.875 5.402 1 97.06 117 ALA A N 1
ATOM 840 C CA . ALA A 1 117 ? 10.148 -10.633 5.012 1 97.06 117 ALA A CA 1
ATOM 841 C C . ALA A 1 117 ? 10.516 -11.812 4.117 1 97.06 117 ALA A C 1
ATOM 843 O O . ALA A 1 117 ? 11.453 -11.727 3.322 1 97.06 117 ALA A O 1
ATOM 844 N N . ILE A 1 118 ? 9.695 -12.883 4.184 1 93.31 118 ILE A N 1
ATOM 845 C CA . ILE A 1 118 ? 9.945 -14.07 3.371 1 93.31 118 ILE A CA 1
ATOM 846 C C . ILE A 1 118 ? 8.641 -14.555 2.748 1 93.31 118 ILE A C 1
ATOM 848 O O . ILE A 1 118 ? 7.582 -14.477 3.375 1 93.31 118 ILE A O 1
ATOM 852 N N . ALA A 1 119 ? 8.656 -14.953 1.53 1 91.5 119 ALA A N 1
ATOM 853 C CA . ALA A 1 119 ? 7.621 -15.727 0.852 1 91.5 119 ALA A CA 1
ATOM 854 C C . ALA A 1 119 ? 8.141 -17.094 0.425 1 91.5 119 ALA A C 1
ATOM 856 O O . ALA A 1 119 ? 9.133 -17.188 -0.303 1 91.5 119 ALA A O 1
ATOM 857 N N . GLN A 1 120 ? 7.398 -18.062 0.897 1 83.69 120 GLN A N 1
ATOM 858 C CA . GLN A 1 120 ? 7.855 -19.422 0.648 1 83.69 120 GLN A CA 1
ATOM 859 C C . GLN A 1 120 ? 7.121 -20.047 -0.535 1 83.69 120 GLN A C 1
ATOM 861 O O . GLN A 1 120 ? 5.895 -19.938 -0.636 1 83.69 120 GLN A O 1
ATOM 866 N N . ASP A 1 121 ? 7.926 -20.656 -1.444 1 73.19 121 ASP A N 1
ATOM 867 C CA . ASP A 1 121 ? 7.328 -21.328 -2.592 1 73.19 121 ASP A CA 1
ATOM 868 C C . ASP A 1 121 ? 6.977 -22.781 -2.258 1 73.19 121 ASP A C 1
ATOM 870 O O . ASP A 1 121 ? 7.719 -23.688 -2.602 1 73.19 121 ASP A O 1
ATOM 874 N N . ALA A 1 122 ? 6.164 -23.125 -1.651 1 64 122 ALA A N 1
ATOM 875 C CA . ALA A 1 122 ? 5.883 -24.531 -1.364 1 64 122 ALA A CA 1
ATOM 876 C C . ALA A 1 122 ? 5.227 -25.203 -2.559 1 64 122 ALA A C 1
ATOM 878 O O . ALA A 1 122 ? 5.539 -26.359 -2.875 1 64 122 ALA A O 1
ATOM 879 N N . ASP A 1 123 ? 4.41 -24.594 -3.182 1 61.19 123 ASP A N 1
ATOM 880 C CA . ASP A 1 123 ? 3.658 -25.25 -4.246 1 61.19 123 ASP A CA 1
ATOM 881 C C . ASP A 1 123 ? 3.611 -24.375 -5.5 1 61.19 123 ASP A C 1
ATOM 883 O O . ASP A 1 123 ? 2.6 -24.359 -6.207 1 61.19 123 ASP A O 1
ATOM 887 N N . GLN A 1 124 ? 4.676 -23.781 -5.707 1 61.28 124 GLN A N 1
ATOM 888 C CA . GLN A 1 124 ? 4.797 -23 -6.938 1 61.28 124 GLN A CA 1
ATOM 889 C C . GLN A 1 124 ? 3.805 -21.844 -6.957 1 61.28 124 GLN A C 1
ATOM 891 O O . GLN A 1 124 ? 3.273 -21.5 -8.016 1 61.28 124 GLN A O 1
ATOM 896 N N . ASN A 1 125 ? 3.461 -21.453 -5.785 1 74.81 125 ASN A N 1
ATOM 897 C CA . ASN A 1 125 ? 2.4 -20.453 -5.703 1 74.81 125 ASN A CA 1
ATOM 898 C C . ASN A 1 125 ? 2.963 -19.047 -5.473 1 74.81 125 ASN A C 1
ATOM 900 O O . ASN A 1 125 ? 4.055 -18.906 -4.922 1 74.81 125 ASN A O 1
ATOM 904 N N . TYR A 1 126 ? 2.219 -18.109 -6.066 1 81.62 126 TYR A N 1
ATOM 905 C CA . TYR A 1 126 ? 2.48 -16.719 -5.695 1 81.62 126 TYR A CA 1
ATOM 906 C C . TYR A 1 126 ? 2.291 -16.516 -4.195 1 81.62 126 TYR A C 1
ATOM 908 O O . TYR A 1 126 ? 1.418 -17.141 -3.582 1 81.62 126 TYR A O 1
ATOM 916 N N . ASP A 1 127 ? 3.229 -15.789 -3.658 1 87.94 127 ASP A N 1
ATOM 917 C CA . ASP A 1 127 ? 3.115 -15.406 -2.256 1 87.94 127 ASP A CA 1
ATOM 918 C C . ASP A 1 127 ? 3.748 -14.039 -2.008 1 87.94 127 ASP A C 1
ATOM 920 O O . ASP A 1 127 ? 4.59 -13.586 -2.789 1 87.94 127 ASP A O 1
ATOM 924 N N . TYR A 1 128 ? 3.279 -13.438 -0.936 1 92.94 128 TYR A N 1
ATOM 925 C CA . TYR A 1 128 ? 3.797 -12.109 -0.648 1 92.94 128 TYR A CA 1
ATOM 926 C C . TYR A 1 128 ? 4.77 -12.141 0.525 1 92.94 128 TYR A C 1
ATOM 928 O O . TYR A 1 128 ? 4.562 -12.883 1.488 1 92.94 128 TYR A O 1
ATOM 936 N N . ALA A 1 129 ? 5.805 -11.344 0.374 1 94.69 129 ALA A N 1
ATOM 937 C CA . ALA A 1 129 ? 6.656 -10.906 1.479 1 94.69 129 ALA A CA 1
ATOM 938 C C . ALA A 1 129 ? 6.426 -9.43 1.8 1 94.69 129 ALA A C 1
ATOM 940 O O . ALA A 1 129 ? 6.746 -8.555 0.99 1 94.69 129 ALA A O 1
ATOM 941 N N . SER A 1 130 ? 5.879 -9.117 2.971 1 97.38 130 SER A N 1
ATOM 942 C CA . SER A 1 130 ? 5.551 -7.742 3.334 1 97.38 130 SER A CA 1
ATOM 943 C C . SER A 1 130 ? 6.016 -7.422 4.75 1 97.38 130 SER A C 1
ATOM 945 O O . SER A 1 130 ? 6.047 -8.305 5.613 1 97.38 130 SER A O 1
ATOM 947 N N . ASN A 1 131 ? 6.426 -6.184 4.977 1 97.81 131 ASN A N 1
ATOM 948 C CA . ASN A 1 131 ? 6.777 -5.66 6.293 1 97.81 131 ASN A CA 1
ATOM 949 C C . ASN A 1 131 ? 6.742 -4.137 6.316 1 97.81 131 ASN A C 1
ATOM 951 O O . ASN A 1 131 ? 6.469 -3.5 5.297 1 97.81 131 ASN A O 1
ATOM 955 N N . SER A 1 132 ? 6.887 -3.51 7.48 1 98.62 132 SER A N 1
ATOM 956 C CA . SER A 1 132 ? 6.945 -2.061 7.645 1 98.62 132 SER A CA 1
ATOM 957 C C . SER A 1 132 ? 7.891 -1.67 8.773 1 98.62 132 SER A C 1
ATOM 959 O O . SER A 1 132 ? 8.312 -2.521 9.562 1 98.62 132 SER A O 1
ATOM 961 N N . VAL A 1 133 ? 8.328 -0.394 8.773 1 98.5 133 VAL A N 1
ATOM 962 C CA . VAL A 1 133 ? 9.234 0.1 9.805 1 98.5 133 VAL A CA 1
ATOM 963 C C . VAL A 1 133 ? 8.914 1.56 10.117 1 98.5 133 VAL A C 1
ATOM 965 O O . VAL A 1 133 ? 8.359 2.273 9.281 1 98.5 133 VAL A O 1
ATOM 968 N N . VAL A 1 134 ? 9.156 1.978 11.328 1 98.5 134 VAL A N 1
ATOM 969 C CA . VAL A 1 134 ? 9.297 3.367 11.758 1 98.5 134 VAL A CA 1
ATOM 970 C C . VAL A 1 134 ? 10.75 3.654 12.125 1 98.5 134 VAL A C 1
ATOM 972 O O . VAL A 1 134 ? 11.289 3.045 13.055 1 98.5 134 VAL A O 1
ATOM 975 N N . LEU A 1 135 ? 11.344 4.629 11.375 1 98.81 135 LEU A N 1
ATOM 976 C CA . LEU A 1 135 ? 12.773 4.891 11.555 1 98.81 135 LEU A CA 1
ATOM 977 C C . LEU A 1 135 ? 13.023 6.375 11.812 1 98.81 135 LEU A C 1
ATOM 979 O O . LEU A 1 135 ? 12.359 7.23 11.219 1 98.81 135 LEU A O 1
ATOM 983 N N . HIS A 1 136 ? 13.922 6.641 12.609 1 98.56 136 HIS A N 1
ATOM 984 C CA . HIS A 1 136 ? 14.523 7.973 12.641 1 98.56 136 HIS A CA 1
ATOM 985 C C . HIS A 1 136 ? 15.617 8.102 11.586 1 98.56 136 HIS A C 1
ATOM 987 O O . HIS A 1 136 ? 16.547 7.285 11.539 1 98.56 136 HIS A O 1
ATOM 993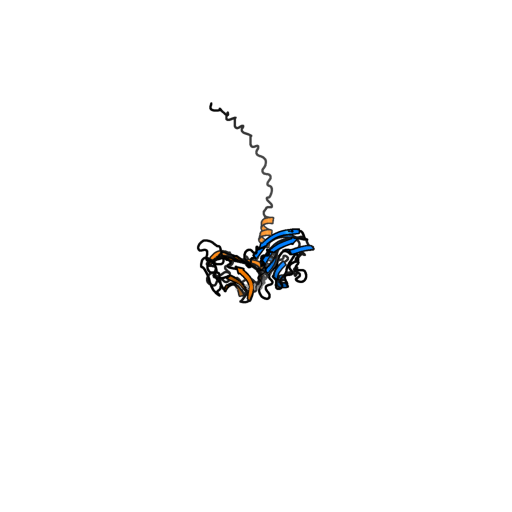 N N . LEU A 1 137 ? 15.508 9.102 10.711 1 98.75 137 LEU A N 1
ATOM 994 C CA . LEU A 1 137 ? 16.5 9.32 9.656 1 98.75 137 LEU A CA 1
ATOM 995 C C . LEU A 1 137 ? 17.188 10.672 9.828 1 98.75 137 LEU A C 1
ATOM 997 O O . LEU A 1 137 ? 16.531 11.656 10.195 1 98.75 137 LEU A O 1
ATOM 1001 N N . ASP A 1 138 ? 18.422 10.711 9.617 1 98.62 138 ASP A N 1
ATOM 1002 C CA . ASP A 1 138 ? 19.203 11.93 9.43 1 98.62 138 ASP A CA 1
ATOM 1003 C C . ASP A 1 138 ? 19.359 12.266 7.945 1 98.62 138 ASP A C 1
ATOM 1005 O O . ASP A 1 138 ? 19.25 11.383 7.094 1 98.62 138 ASP A O 1
ATOM 1009 N N . SER A 1 139 ? 19.562 13.586 7.73 1 98.25 139 SER A N 1
ATOM 1010 C CA . SER A 1 139 ? 19.875 13.953 6.355 1 98.25 139 SER A CA 1
ATOM 1011 C C . SER A 1 139 ? 21.031 13.117 5.809 1 98.25 139 SER A C 1
ATOM 1013 O O . SER A 1 139 ? 22.031 12.906 6.492 1 98.25 139 SER A O 1
ATOM 1015 N N . GLY A 1 140 ? 20.828 12.555 4.582 1 98.44 140 GLY A N 1
ATOM 1016 C CA . GLY A 1 140 ? 21.844 11.734 3.951 1 98.44 140 GLY A CA 1
ATOM 1017 C C . GLY A 1 140 ? 21.578 10.25 4.082 1 98.44 140 GLY A C 1
ATOM 1018 O O . GLY A 1 140 ? 22.156 9.445 3.354 1 98.44 140 GLY A O 1
ATOM 1019 N N . ASP A 1 141 ? 20.734 9.82 5.051 1 98.88 141 ASP A N 1
ATOM 1020 C CA . ASP A 1 141 ? 20.391 8.406 5.184 1 98.88 141 ASP A CA 1
ATOM 1021 C C . ASP A 1 141 ? 19.656 7.898 3.947 1 98.88 141 ASP A C 1
ATOM 1023 O O . ASP A 1 141 ? 18.859 8.625 3.35 1 98.88 141 ASP A O 1
ATOM 1027 N N . GLU A 1 142 ? 19.922 6.637 3.641 1 98.88 142 GLU A N 1
ATOM 1028 C CA . GLU A 1 142 ? 19.25 5.977 2.525 1 98.88 142 GLU A CA 1
ATOM 1029 C C . GLU A 1 142 ? 18.438 4.777 3.002 1 98.88 142 GLU A C 1
ATOM 1031 O O . GLU A 1 142 ? 18.859 4.039 3.889 1 98.88 142 GLU A O 1
ATOM 1036 N N . VAL A 1 143 ? 17.297 4.648 2.459 1 98.94 143 VAL A N 1
ATOM 1037 C CA . VAL A 1 143 ? 16.438 3.508 2.732 1 98.94 143 VAL A CA 1
ATOM 1038 C C . VAL A 1 143 ? 16.031 2.834 1.42 1 98.94 143 VAL A C 1
ATOM 1040 O O . VAL A 1 143 ? 15.672 3.508 0.454 1 98.94 143 VAL A O 1
ATOM 1043 N N . TYR A 1 144 ? 16.141 1.531 1.347 1 98.94 144 TYR A N 1
ATOM 1044 C CA . TYR A 1 144 ? 15.805 0.775 0.145 1 98.94 144 TYR A CA 1
ATOM 1045 C C . TYR A 1 144 ? 15.445 -0.666 0.489 1 98.94 144 TYR A C 1
ATOM 1047 O O . TYR A 1 144 ? 15.688 -1.122 1.608 1 98.94 144 TYR A O 1
ATOM 1055 N N . VAL A 1 145 ? 14.781 -1.359 -0.386 1 98.88 145 VAL A N 1
ATOM 1056 C CA . VAL A 1 145 ? 14.461 -2.775 -0.258 1 98.88 145 VAL A CA 1
ATOM 1057 C C . VAL A 1 145 ? 15.391 -3.6 -1.148 1 98.88 145 VAL A C 1
ATOM 1059 O O . VAL A 1 145 ? 15.594 -3.268 -2.318 1 98.88 145 VAL A O 1
ATOM 1062 N N . LYS A 1 146 ? 15.906 -4.609 -0.599 1 98.5 146 LYS A N 1
ATOM 1063 C CA . LYS A 1 146 ? 16.828 -5.473 -1.328 1 98.5 146 LYS A CA 1
ATOM 1064 C C . LYS A 1 146 ? 16.422 -6.941 -1.202 1 98.5 146 LYS A C 1
ATOM 1066 O O . LYS A 1 146 ? 16.016 -7.383 -0.131 1 98.5 146 LYS A O 1
ATOM 1071 N N . LEU A 1 147 ? 16.625 -7.66 -2.348 1 97.5 147 LEU A N 1
ATOM 1072 C CA . LEU A 1 147 ? 16.469 -9.109 -2.287 1 97.5 147 LEU A CA 1
ATOM 1073 C C . LEU A 1 147 ? 17.672 -9.758 -1.616 1 97.5 147 LEU A C 1
ATOM 1075 O O . LEU A 1 147 ? 18.812 -9.367 -1.874 1 97.5 147 LEU A O 1
ATOM 1079 N N . ASP A 1 148 ? 17.328 -10.648 -0.707 1 96.56 148 ASP A N 1
ATOM 1080 C CA . ASP A 1 148 ? 18.344 -11.523 -0.132 1 96.56 148 ASP A CA 1
ATOM 1081 C C . ASP A 1 148 ? 18.203 -12.953 -0.658 1 96.56 148 ASP A C 1
ATOM 1083 O O . ASP A 1 148 ? 18.141 -13.898 0.123 1 96.56 148 ASP A O 1
ATOM 1087 N N . GLY A 1 149 ? 17.938 -13.078 -1.924 1 94.25 149 GLY A N 1
ATOM 1088 C CA . GLY A 1 149 ? 17.703 -14.32 -2.643 1 94.25 149 GLY A CA 1
ATOM 1089 C C . GLY A 1 149 ? 16.297 -14.438 -3.195 1 94.25 149 GLY A C 1
ATOM 1090 O O . GLY A 1 149 ? 15.383 -13.75 -2.73 1 94.25 149 GLY A O 1
ATOM 1091 N N . GLY A 1 150 ? 16.188 -15.227 -4.258 1 93.38 150 GLY A N 1
ATOM 1092 C CA . GLY A 1 150 ? 14.883 -15.492 -4.859 1 93.38 150 GLY A CA 1
ATOM 1093 C C . GLY A 1 150 ? 14.539 -14.531 -5.984 1 93.38 150 GLY A C 1
ATOM 1094 O O . GLY A 1 150 ? 15.43 -14.062 -6.695 1 93.38 150 GLY A O 1
ATOM 1095 N N . LYS A 1 151 ? 13.156 -14.461 -6.195 1 93.69 151 LYS A N 1
ATOM 1096 C CA . LYS A 1 151 ? 12.695 -13.711 -7.359 1 93.69 151 LYS A CA 1
ATOM 1097 C C . LYS A 1 151 ? 11.461 -12.875 -7.02 1 93.69 151 LYS A C 1
ATOM 1099 O O . LYS A 1 151 ? 10.523 -13.375 -6.398 1 93.69 151 LYS A O 1
ATOM 1104 N N . ALA A 1 152 ? 11.586 -11.648 -7.363 1 94.5 152 ALA A N 1
ATOM 1105 C CA . ALA A 1 152 ? 10.43 -10.758 -7.254 1 94.5 152 ALA A CA 1
ATOM 1106 C C . ALA A 1 152 ? 9.703 -10.641 -8.594 1 94.5 152 ALA A C 1
ATOM 1108 O O . ALA A 1 152 ? 10.336 -10.461 -9.633 1 94.5 152 ALA A O 1
ATOM 1109 N N . HIS A 1 153 ? 8.414 -10.766 -8.484 1 92.62 153 HIS A N 1
ATOM 1110 C CA . HIS A 1 153 ? 7.578 -10.602 -9.672 1 92.62 153 HIS A CA 1
ATOM 1111 C C . HIS A 1 153 ? 7.504 -9.141 -10.102 1 92.62 153 HIS A C 1
ATOM 1113 O O . HIS A 1 153 ? 7.406 -8.25 -9.258 1 92.62 153 HIS A O 1
ATOM 1119 N N . GLY A 1 154 ? 7.637 -8.867 -11.406 1 89.62 154 GLY A N 1
ATOM 1120 C CA . GLY A 1 154 ? 7.359 -7.566 -12 1 89.62 154 GLY A CA 1
ATOM 1121 C C . GLY A 1 154 ? 5.949 -7.445 -12.539 1 89.62 154 GLY A C 1
ATOM 1122 O O . GLY A 1 154 ? 5.477 -8.328 -13.258 1 89.62 154 GLY A O 1
ATOM 1123 N N . GLY A 1 155 ? 5.238 -6.441 -12.297 1 85 155 GLY A N 1
ATOM 1124 C CA . GLY A 1 155 ? 3.811 -6.348 -12.555 1 85 155 GLY A CA 1
ATOM 1125 C C . GLY A 1 155 ? 3.49 -5.715 -13.898 1 85 155 GLY A C 1
ATOM 1126 O O . GLY A 1 155 ? 2.322 -5.59 -14.266 1 85 155 GLY A O 1
ATOM 1127 N N . ASN A 1 156 ? 4.426 -5.293 -14.648 1 86.88 156 ASN A N 1
ATOM 1128 C CA . ASN A 1 156 ? 4.168 -4.508 -15.852 1 86.88 156 ASN A CA 1
ATOM 1129 C C . ASN A 1 156 ? 3.273 -3.307 -15.555 1 86.88 156 ASN A C 1
ATOM 1131 O O . ASN A 1 156 ? 3.727 -2.316 -14.984 1 86.88 156 ASN A O 1
ATOM 1135 N N . ASN A 1 157 ? 1.942 -3.498 -15.742 1 88.06 157 ASN A N 1
ATOM 1136 C CA . ASN A 1 157 ? 1.03 -2.387 -15.5 1 88.06 157 ASN A CA 1
ATOM 1137 C C . ASN A 1 157 ? 0.386 -2.48 -14.117 1 88.06 157 ASN A C 1
ATOM 1139 O O . ASN A 1 157 ? -0.177 -1.502 -13.625 1 88.06 157 ASN A O 1
ATOM 1143 N N . ASN A 1 158 ? 0.458 -3.699 -13.648 1 92.62 158 ASN A N 1
ATOM 1144 C CA . ASN A 1 158 ? -0.059 -3.861 -12.297 1 92.62 158 ASN A CA 1
ATOM 1145 C C . ASN A 1 158 ? 0.997 -3.52 -11.25 1 92.62 158 ASN A C 1
ATOM 1147 O O . ASN A 1 158 ? 2.195 -3.549 -11.539 1 92.62 158 ASN A O 1
ATOM 1151 N N . LYS A 1 159 ? 0.505 -3.113 -10.188 1 96 159 LYS A N 1
ATOM 1152 C CA . LYS A 1 159 ? 1.427 -2.811 -9.094 1 96 159 LYS A CA 1
ATOM 1153 C C . LYS A 1 159 ? 1.3 -3.832 -7.965 1 96 159 LYS A C 1
ATOM 1155 O O . LYS A 1 159 ? 0.879 -3.492 -6.859 1 96 159 LYS A O 1
ATOM 1160 N N . TYR A 1 160 ? 1.833 -5.016 -8.227 1 97.19 160 TYR A N 1
ATOM 1161 C CA . TYR A 1 160 ? 1.796 -6.113 -7.266 1 97.19 160 TYR A CA 1
ATOM 1162 C C . TYR A 1 160 ? 2.848 -5.922 -6.18 1 97.19 160 TYR A C 1
ATOM 1164 O O . TYR A 1 160 ? 2.623 -6.277 -5.02 1 97.19 160 TYR A O 1
ATOM 1172 N N . SER A 1 161 ? 4.035 -5.508 -6.613 1 98.19 161 SER A N 1
ATOM 1173 C CA . SER A 1 161 ? 5.109 -5.164 -5.688 1 98.19 161 SER A CA 1
ATOM 1174 C C . SER A 1 161 ? 5.242 -3.652 -5.535 1 98.19 161 SER A C 1
ATOM 1176 O O . SER A 1 161 ? 5.375 -2.932 -6.527 1 98.19 161 SER A O 1
ATOM 1178 N N . THR A 1 162 ? 5.184 -3.201 -4.309 1 98.75 162 THR A N 1
ATOM 1179 C CA . THR A 1 162 ? 5.16 -1.763 -4.07 1 98.75 162 THR A CA 1
ATOM 1180 C C . THR A 1 162 ? 6.047 -1.398 -2.881 1 98.75 162 THR A C 1
ATOM 1182 O O . THR A 1 162 ? 6.363 -2.252 -2.049 1 98.75 162 THR A O 1
ATOM 1185 N N . PHE A 1 163 ? 6.547 -0.206 -2.838 1 98.81 163 PHE A N 1
ATOM 1186 C CA . PHE A 1 163 ? 7.336 0.415 -1.782 1 98.81 163 PHE A CA 1
ATOM 1187 C C . PHE A 1 163 ? 6.875 1.847 -1.533 1 98.81 163 PHE A C 1
ATOM 1189 O O . PHE A 1 163 ? 6.703 2.621 -2.477 1 98.81 163 PHE A O 1
ATOM 1196 N N . SER A 1 164 ? 6.559 2.158 -0.356 1 98.88 164 SER A N 1
ATOM 1197 C CA . SER A 1 164 ? 6.121 3.51 -0.025 1 98.88 164 SER A CA 1
ATOM 1198 C C . SER A 1 164 ? 6.746 3.988 1.283 1 98.88 164 SER A C 1
ATOM 1200 O O . SER A 1 164 ? 7.184 3.176 2.1 1 98.88 164 SER A O 1
ATOM 1202 N N . GLY A 1 165 ? 6.777 5.281 1.445 1 98.81 165 GLY A N 1
ATOM 1203 C CA . GLY A 1 165 ? 7.242 5.922 2.664 1 98.81 165 GLY A CA 1
ATOM 1204 C C . GLY A 1 165 ? 6.824 7.379 2.77 1 98.81 165 GLY A C 1
ATOM 1205 O O . GLY A 1 165 ? 6.492 8.008 1.763 1 98.81 165 GLY A O 1
ATOM 1206 N N . PHE A 1 166 ? 6.82 7.844 4.023 1 98.62 166 PHE A N 1
ATOM 1207 C CA . PHE A 1 166 ? 6.48 9.242 4.223 1 98.62 166 PHE A CA 1
ATOM 1208 C C . PHE A 1 166 ? 6.977 9.734 5.578 1 98.62 166 PHE A C 1
ATOM 1210 O O . PHE A 1 166 ? 7.191 8.938 6.492 1 98.62 166 PHE A O 1
ATOM 1217 N N . LEU A 1 167 ? 7.086 11.031 5.68 1 97.75 167 LEU A N 1
ATOM 1218 C CA . LEU A 1 167 ? 7.484 11.711 6.91 1 97.75 167 LEU A CA 1
ATOM 1219 C C . LEU A 1 167 ? 6.32 11.766 7.895 1 97.75 167 LEU A C 1
ATOM 1221 O O . LEU A 1 167 ? 5.227 12.211 7.543 1 97.75 167 LEU A O 1
ATOM 1225 N N . LEU A 1 168 ? 6.582 11.32 9.086 1 95.12 168 LEU A N 1
ATOM 1226 C CA . LEU A 1 168 ? 5.594 11.422 10.156 1 95.12 168 LEU A CA 1
ATOM 1227 C C . LEU A 1 168 ? 5.781 12.703 10.953 1 95.12 168 LEU A C 1
ATOM 1229 O O . LEU A 1 168 ? 4.848 13.492 11.094 1 95.12 168 LEU A O 1
ATOM 1233 N N . TYR A 1 169 ? 7.055 12.852 11.406 1 92.38 169 TYR A N 1
ATOM 1234 C CA . TYR A 1 169 ? 7.418 13.992 12.242 1 92.38 169 TYR A CA 1
ATOM 1235 C C . TYR A 1 169 ? 8.789 14.531 11.859 1 92.38 169 TYR A C 1
ATOM 1237 O O . TYR A 1 169 ? 9.797 13.828 11.969 1 92.38 169 TYR A O 1
ATOM 1245 N N . PRO A 1 170 ? 8.766 15.828 11.492 1 93.31 170 PRO A N 1
ATOM 1246 C CA . PRO A 1 170 ? 10.094 16.422 11.312 1 93.31 170 PRO A CA 1
ATOM 1247 C C . PRO A 1 170 ? 10.766 16.766 12.641 1 93.31 170 PRO A C 1
ATOM 1249 O O . PRO A 1 170 ? 10.086 16.984 13.641 1 93.31 170 PRO A O 1
ATOM 1252 N N . ASP A 1 171 ? 12.102 16.891 12.547 1 91 171 ASP A N 1
ATOM 1253 C CA . ASP A 1 171 ? 12.82 17.328 13.734 1 91 171 ASP A CA 1
ATOM 1254 C C . ASP A 1 171 ? 12.852 18.859 13.82 1 91 171 ASP A C 1
ATOM 1256 O O . ASP A 1 171 ? 12.844 19.547 12.797 1 91 171 ASP A O 1
ATOM 1260 N N . PRO B 1 1 ? 2.857 -26.719 63.531 1 23.83 1 PRO B N 1
ATOM 1261 C CA . PRO B 1 1 ? 3.615 -25.812 64.375 1 23.83 1 PRO B CA 1
ATOM 1262 C C . PRO B 1 1 ? 3.744 -24.406 63.781 1 23.83 1 PRO B C 1
ATOM 1264 O O . PRO B 1 1 ? 4.16 -24.266 62.625 1 23.83 1 PRO B O 1
ATOM 1267 N N . GLY B 1 2 ? 2.654 -23.547 64 1 25.62 2 GLY B N 1
ATOM 1268 C CA . GLY B 1 2 ? 1.957 -22.391 63.469 1 25.62 2 GLY B CA 1
ATOM 1269 C C . GLY B 1 2 ? 2.738 -21.094 63.656 1 25.62 2 GLY B C 1
ATOM 1270 O O . GLY B 1 2 ? 2.961 -20.656 64.812 1 25.62 2 GLY B O 1
ATOM 1271 N N . LEU B 1 3 ? 3.9 -20.969 62.781 1 26.08 3 LEU B N 1
ATOM 1272 C CA . LEU B 1 3 ? 4.926 -19.953 62.969 1 26.08 3 LEU B CA 1
ATOM 1273 C C . LEU B 1 3 ? 4.301 -18.562 63.125 1 26.08 3 LEU B C 1
ATOM 1275 O O . LEU B 1 3 ? 3.406 -18.203 62.344 1 26.08 3 LEU B O 1
ATOM 1279 N N . GLN B 1 4 ? 4.395 -17.984 64.25 1 22.36 4 GLN B N 1
ATOM 1280 C CA . GLN B 1 4 ? 3.885 -16.797 64.938 1 22.36 4 GLN B CA 1
ATOM 1281 C C . GLN B 1 4 ? 4.477 -15.531 64.312 1 22.36 4 GLN B C 1
ATOM 1283 O O . GLN B 1 4 ? 5.574 -15.117 64.688 1 22.36 4 GLN B O 1
ATOM 1288 N N . LEU B 1 5 ? 4.668 -15.414 62.969 1 24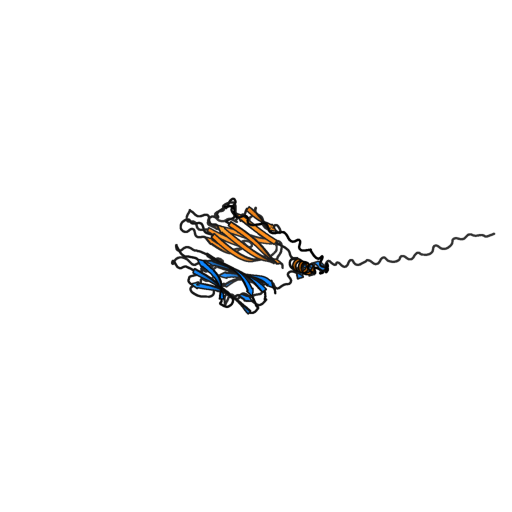.45 5 LEU B N 1
ATOM 1289 C CA . LEU B 1 5 ? 5.453 -14.266 62.531 1 24.45 5 LEU B CA 1
ATOM 1290 C C . LEU B 1 5 ? 4.832 -12.961 63 1 24.45 5 LEU B C 1
ATOM 1292 O O . LEU B 1 5 ? 3.635 -12.727 62.812 1 24.45 5 LEU B O 1
ATOM 1296 N N . THR B 1 6 ? 5.426 -12.445 64.062 1 21.58 6 THR B N 1
ATOM 1297 C CA . THR B 1 6 ? 5.09 -11.297 64.875 1 21.58 6 THR B CA 1
ATOM 1298 C C . THR B 1 6 ? 5.039 -10.023 64 1 21.58 6 THR B C 1
ATOM 1300 O O . THR B 1 6 ? 5.91 -9.789 63.188 1 21.58 6 THR B O 1
ATOM 1303 N N . ALA B 1 7 ? 3.906 -9.305 64.062 1 23.38 7 ALA B N 1
ATOM 1304 C CA . ALA B 1 7 ? 3.215 -8.172 63.438 1 23.38 7 ALA B CA 1
ATOM 1305 C C . ALA B 1 7 ? 3.883 -6.852 63.812 1 23.38 7 ALA B C 1
ATOM 1307 O O . ALA B 1 7 ? 3.725 -6.367 64.938 1 23.38 7 ALA B O 1
ATOM 1308 N N . GLY B 1 8 ? 5.309 -6.828 63.594 1 22.12 8 GLY B N 1
ATOM 1309 C CA . GLY B 1 8 ? 5.895 -5.652 64.188 1 22.12 8 GLY B CA 1
ATOM 1310 C C . GLY B 1 8 ? 5.219 -4.359 63.812 1 22.12 8 GLY B C 1
ATOM 1311 O O . GLY B 1 8 ? 4.555 -4.297 62.781 1 22.12 8 GLY B O 1
ATOM 1312 N N . ALA B 1 9 ? 5.332 -3.396 64.812 1 23.42 9 ALA B N 1
ATOM 1313 C CA . ALA B 1 9 ? 4.734 -2.111 65.125 1 23.42 9 ALA B CA 1
ATOM 1314 C C . ALA B 1 9 ? 5.059 -1.056 64.062 1 23.42 9 ALA B C 1
ATOM 1316 O O . ALA B 1 9 ? 6.168 -1.027 63.531 1 23.42 9 ALA B O 1
ATOM 1317 N N . ALA B 1 10 ? 4.008 -0.38 63.531 1 24.78 10 ALA B N 1
ATOM 1318 C CA . ALA B 1 10 ? 3.605 0.628 62.531 1 24.78 10 ALA B CA 1
ATOM 1319 C C . ALA B 1 10 ? 4.164 2 62.906 1 24.78 10 ALA B C 1
ATOM 1321 O O . ALA B 1 10 ? 3.703 2.633 63.844 1 24.78 10 ALA B O 1
ATOM 1322 N N . GLY B 1 11 ? 5.566 2.113 63.125 1 22.78 11 GLY B N 1
ATOM 1323 C CA . GLY B 1 11 ? 5.945 3.432 63.625 1 22.78 11 GLY B CA 1
ATOM 1324 C C . GLY B 1 11 ? 5.504 4.555 62.688 1 22.78 11 GLY B C 1
ATOM 1325 O O . GLY B 1 11 ? 5.359 4.352 61.469 1 22.78 11 GLY B O 1
ATOM 1326 N N . GLY B 1 12 ? 4.777 5.473 63.25 1 21.62 12 GLY B N 1
ATOM 1327 C CA . GLY B 1 12 ? 4.078 6.672 62.812 1 21.62 12 GLY B CA 1
ATOM 1328 C C . GLY B 1 12 ? 5.008 7.73 62.25 1 21.62 12 GLY B C 1
ATOM 1329 O O . GLY B 1 12 ? 5.805 8.312 62.969 1 21.62 12 GLY B O 1
ATOM 1330 N N . VAL B 1 13 ? 5.773 7.441 61.125 1 23.64 13 VAL B N 1
ATOM 1331 C CA . VAL B 1 13 ? 6.656 8.5 60.656 1 23.64 13 VAL B CA 1
ATOM 1332 C C . VAL B 1 13 ? 5.852 9.766 60.375 1 23.64 13 VAL B C 1
ATOM 1334 O O . VAL B 1 13 ? 4.73 9.703 59.875 1 23.64 13 VAL B O 1
ATOM 1337 N N . GLY B 1 14 ? 6.062 10.773 61.219 1 24.06 14 GLY B N 1
ATOM 1338 C CA . GLY B 1 14 ? 5.602 12.148 61.25 1 24.06 14 GLY B CA 1
ATOM 1339 C C . GLY B 1 14 ? 5.848 12.875 59.938 1 24.06 14 GLY B C 1
ATOM 1340 O O . GLY B 1 14 ? 6.965 12.852 59.406 1 24.06 14 GLY B O 1
ATOM 1341 N N . VAL B 1 15 ? 4.836 13.023 59.094 1 22.94 15 VAL B N 1
ATOM 1342 C CA . VAL B 1 15 ? 4.66 13.672 57.781 1 22.94 15 VAL B CA 1
ATOM 1343 C C . VAL B 1 15 ? 5.047 15.148 57.875 1 22.94 15 VAL B C 1
ATOM 1345 O O . VAL B 1 15 ? 4.391 15.922 58.594 1 22.94 15 VAL B O 1
ATOM 1348 N N . VAL B 1 16 ? 6.348 15.438 58.156 1 27.05 16 VAL B N 1
ATOM 1349 C CA . VAL B 1 16 ? 6.648 16.859 58.156 1 27.05 16 VAL B CA 1
ATOM 1350 C C . VAL B 1 16 ? 6.137 17.5 56.875 1 27.05 16 VAL B C 1
ATOM 1352 O O . VAL B 1 16 ? 6.129 16.859 55.812 1 27.05 16 VAL B O 1
ATOM 1355 N N . GLY B 1 17 ? 5.285 18.5 56.969 1 24.25 17 GLY B N 1
ATOM 1356 C CA . GLY B 1 17 ? 4.516 19.375 56.125 1 24.25 17 GLY B CA 1
ATOM 1357 C C . GLY B 1 17 ? 5.375 20.141 55.125 1 24.25 17 GLY B C 1
ATOM 1358 O O . GLY B 1 17 ? 6.113 21.047 55.5 1 24.25 17 GLY B O 1
ATOM 1359 N N . GLY B 1 18 ? 6.246 19.438 54.375 1 25.25 18 GLY B N 1
ATOM 1360 C CA . GLY B 1 18 ? 7.051 20.281 53.5 1 25.25 18 GLY B CA 1
ATOM 1361 C C . GLY B 1 18 ? 6.227 21.25 52.656 1 25.25 18 GLY B C 1
ATOM 1362 O O . GLY B 1 18 ? 5.039 21.016 52.438 1 25.25 18 GLY B O 1
ATOM 1363 N N . GLY B 1 19 ? 6.672 22.547 52.656 1 27.97 19 GLY B N 1
ATOM 1364 C CA . GLY B 1 19 ? 6.25 23.781 52.031 1 27.97 19 GLY B CA 1
ATOM 1365 C C . GLY B 1 19 ? 6.023 23.625 50.531 1 27.97 19 GLY B C 1
ATOM 1366 O O . GLY B 1 19 ? 6.695 22.812 49.875 1 27.97 19 GLY B O 1
ATOM 1367 N N . THR B 1 20 ? 4.754 23.906 50.094 1 28.78 20 THR B N 1
ATOM 1368 C CA . THR B 1 20 ? 4.09 23.938 48.781 1 28.78 20 THR B CA 1
ATOM 1369 C C . THR B 1 20 ? 4.879 24.797 47.781 1 28.78 20 THR B C 1
ATOM 1371 O O . THR B 1 20 ? 4.914 26.016 47.906 1 28.78 20 THR B O 1
ATOM 1374 N N . GLY B 1 21 ? 6.227 24.578 47.656 1 29.75 21 GLY B N 1
ATOM 1375 C CA . GLY B 1 21 ? 6.691 25.438 46.562 1 29.75 21 GLY B CA 1
ATOM 1376 C C . GLY B 1 21 ? 5.859 25.312 45.312 1 29.75 21 GLY B C 1
ATOM 1377 O O . GLY B 1 21 ? 5.477 24.203 44.906 1 29.75 21 GLY B O 1
ATOM 1378 N N . GLY B 1 22 ? 5.055 26.312 44.969 1 29.77 22 GLY B N 1
ATOM 1379 C CA . GLY B 1 22 ? 4.234 26.578 43.781 1 29.77 22 GLY B CA 1
ATOM 1380 C C . GLY B 1 22 ? 4.973 26.359 42.5 1 29.77 22 GLY B C 1
ATOM 1381 O O . GLY B 1 22 ? 5.758 27.219 42.062 1 29.77 22 GLY B O 1
ATOM 1382 N N . GLY B 1 23 ? 5.621 25.25 42.312 1 32.06 23 GLY B N 1
ATOM 1383 C CA . GLY B 1 23 ? 6.117 25.094 40.969 1 32.06 23 GLY B CA 1
ATOM 1384 C C . GLY B 1 23 ? 5.039 25.266 39.906 1 32.06 23 GLY B C 1
ATOM 1385 O O . GLY B 1 23 ? 3.969 24.656 40 1 32.06 23 GLY B O 1
ATOM 1386 N N . SER B 1 24 ? 5.008 26.531 39.375 1 33.19 24 SER B N 1
ATOM 1387 C CA . SER B 1 24 ? 4.23 26.844 38.188 1 33.19 24 SER B CA 1
ATOM 1388 C C . SER B 1 24 ? 4.387 25.766 37.094 1 33.19 24 SER B C 1
ATOM 1390 O O . SER B 1 24 ? 5.508 25.422 36.719 1 33.19 24 SER B O 1
ATOM 1392 N N . ASP B 1 25 ? 3.568 24.797 37.094 1 34.88 25 ASP B N 1
ATOM 1393 C CA . ASP B 1 25 ? 3.369 23.781 36.062 1 34.88 25 ASP B CA 1
ATOM 1394 C C . ASP B 1 25 ? 3.246 24.438 34.688 1 34.88 25 ASP B C 1
ATOM 1396 O O . ASP B 1 25 ? 2.242 25.094 34.406 1 34.88 25 ASP B O 1
ATOM 1400 N N . SER B 1 26 ? 4.359 25.031 34.188 1 35.31 26 SER B N 1
ATOM 1401 C CA . SER B 1 26 ? 4.43 25.344 32.781 1 35.31 26 SER B CA 1
ATOM 1402 C C . SER B 1 26 ? 4.047 24.125 31.922 1 35.31 26 SER B C 1
ATOM 1404 O O . SER B 1 26 ? 4.855 23.625 31.141 1 35.31 26 SER B O 1
ATOM 1406 N N . GLU B 1 27 ? 3.297 23.234 32.406 1 37.53 27 GLU B N 1
ATOM 1407 C CA . GLU B 1 27 ? 2.797 22.156 31.562 1 37.53 27 GLU B CA 1
ATOM 1408 C C . GLU B 1 27 ? 1.92 22.719 30.453 1 37.53 27 GLU B C 1
ATOM 1410 O O . GLU B 1 27 ? 1.487 21.969 29.562 1 37.53 27 GLU B O 1
ATOM 1415 N N . GLY B 1 28 ? 1.432 23.922 30.578 1 38.5 28 GLY B N 1
ATOM 1416 C CA . GLY B 1 28 ? 0.395 24.359 29.656 1 38.5 28 GLY B CA 1
ATOM 1417 C C . GLY B 1 28 ? 0.909 24.578 28.25 1 38.5 28 GLY B C 1
ATOM 1418 O O . GLY B 1 28 ? 0.143 24.516 27.281 1 38.5 28 GLY B O 1
ATOM 1419 N N . GLU B 1 29 ? 2.127 25.141 28.047 1 40.53 29 GLU B N 1
ATOM 1420 C CA . GLU B 1 29 ? 2.506 25.641 26.719 1 40.53 29 GLU B CA 1
ATOM 1421 C C . GLU B 1 29 ? 2.816 24.484 25.766 1 40.53 29 GLU B C 1
ATOM 1423 O O . GLU B 1 29 ? 2.578 24.594 24.562 1 40.53 29 GLU B O 1
ATOM 1428 N N . VAL B 1 30 ? 3.357 23.391 26.25 1 43.28 30 VAL B N 1
ATOM 1429 C CA . VAL B 1 30 ? 3.662 22.281 25.359 1 43.28 30 VAL B CA 1
ATOM 1430 C C . VAL B 1 30 ? 2.367 21.672 24.812 1 43.28 30 VAL B C 1
ATOM 1432 O O . VAL B 1 30 ? 2.303 21.281 23.656 1 43.28 30 VAL B O 1
ATOM 1435 N N . THR B 1 31 ? 1.373 21.594 25.578 1 41.44 31 THR B N 1
ATOM 1436 C CA . THR B 1 31 ? 0.099 21.078 25.094 1 41.44 31 THR B CA 1
ATOM 1437 C C . THR B 1 31 ? -0.486 21.984 24.016 1 41.44 31 THR B C 1
ATOM 1439 O O . THR B 1 31 ? -1.084 21.5 23.047 1 41.44 31 THR B O 1
ATOM 1442 N N . GLY B 1 32 ? -0.356 23.25 24.109 1 39.34 32 GLY B N 1
ATOM 1443 C CA . GLY B 1 32 ? -0.942 24.172 23.156 1 39.34 32 GLY B CA 1
ATOM 1444 C C . GLY B 1 32 ? -0.326 24.078 21.781 1 39.34 32 GLY B C 1
ATOM 1445 O O . GLY B 1 32 ? -1.034 24.141 20.766 1 39.34 32 GLY B O 1
ATOM 1446 N N . ALA B 1 33 ? 1.03 24.172 21.656 1 39.59 33 ALA B N 1
ATOM 1447 C CA . ALA B 1 33 ? 1.766 24.125 20.406 1 39.59 33 ALA B CA 1
ATOM 1448 C C . ALA B 1 33 ? 1.596 22.766 19.734 1 39.59 33 ALA B C 1
ATOM 1450 O O . ALA B 1 33 ? 1.513 22.688 18.5 1 39.59 33 ALA B O 1
ATOM 1451 N N . LEU B 1 34 ? 1.618 21.609 20.438 1 43.44 34 LEU B N 1
ATOM 1452 C CA . LEU B 1 34 ? 1.29 20.328 19.828 1 43.44 34 LEU B CA 1
ATOM 1453 C C . LEU B 1 34 ? -0.14 20.328 19.297 1 43.44 34 LEU B C 1
ATOM 1455 O O . LEU B 1 34 ? -0.424 19.703 18.281 1 43.44 34 LEU B O 1
ATOM 1459 N N . SER B 1 35 ? -1.06 20.969 20.031 1 43.56 35 SER B N 1
ATOM 1460 C CA . SER B 1 35 ? -2.449 21.094 19.609 1 43.56 35 SER B CA 1
ATOM 1461 C C . SER B 1 35 ? -2.562 21.875 18.297 1 43.56 35 SER B C 1
ATOM 1463 O O . SER B 1 35 ? -3.414 21.578 17.469 1 43.56 35 SER B O 1
ATOM 1465 N N . ALA B 1 36 ? -1.904 22.969 18.172 1 44.44 36 ALA B N 1
ATOM 1466 C CA . ALA B 1 36 ? -1.967 23.844 17.016 1 44.44 36 ALA B CA 1
ATOM 1467 C C . ALA B 1 36 ? -1.372 23.156 15.781 1 44.44 36 ALA B C 1
ATOM 1469 O O . ALA B 1 36 ? -1.778 23.438 14.648 1 44.44 36 ALA B O 1
ATOM 1470 N N . ALA B 1 37 ? -0.336 22.312 15.961 1 45.69 37 ALA B N 1
ATOM 1471 C CA . ALA B 1 37 ? 0.369 21.688 14.844 1 45.69 37 ALA B CA 1
ATOM 1472 C C . ALA B 1 37 ? -0.57 20.797 14.031 1 45.69 37 ALA B C 1
ATOM 1474 O O . ALA B 1 37 ? -0.364 20.609 12.828 1 45.69 37 ALA B O 1
ATOM 1475 N N . PHE B 1 38 ? -1.636 20.141 14.852 1 54.5 38 PHE B N 1
ATOM 1476 C CA . PHE B 1 38 ? -2.549 19.266 14.133 1 54.5 38 PHE B CA 1
ATOM 1477 C C . PHE B 1 38 ? -3.824 20 13.742 1 54.5 38 PHE B C 1
ATOM 1479 O O . PHE B 1 38 ? -4.918 19.453 13.812 1 54.5 38 PHE B O 1
ATOM 1486 N N . SER B 1 39 ? -3.779 21.266 13.656 1 63 39 SER B N 1
ATOM 1487 C CA . SER B 1 39 ? -4.996 22.031 13.406 1 63 39 SER B CA 1
ATOM 1488 C C . SER B 1 39 ? -5.586 21.703 12.039 1 63 39 SER B C 1
ATOM 1490 O O . SER B 1 39 ? -6.707 22.109 11.727 1 63 39 SER B O 1
ATOM 1492 N N . GLY B 1 40 ? -5.07 20.766 11.359 1 74.56 40 GLY B N 1
ATOM 1493 C CA . GLY B 1 40 ? -5.621 20.547 10.031 1 74.56 40 GLY B CA 1
ATOM 1494 C C . GLY B 1 40 ? -6.699 19.484 10 1 74.56 40 GLY B C 1
ATOM 1495 O O . GLY B 1 40 ? -7.07 18.938 11.039 1 74.56 40 GLY B O 1
ATOM 1496 N N . PRO B 1 41 ? -7.414 19.469 8.977 1 86.56 41 PRO B N 1
ATOM 1497 C CA . PRO B 1 41 ? -8.461 18.453 8.828 1 86.56 41 PRO B CA 1
ATOM 1498 C C . PRO B 1 41 ? -7.984 17.047 9.227 1 86.56 41 PRO B C 1
ATOM 1500 O O . PRO B 1 41 ? -6.84 16.688 8.945 1 86.56 41 PRO B O 1
ATOM 1503 N N . LYS B 1 42 ? -8.812 16.453 10.031 1 91.81 42 LYS B N 1
ATOM 1504 C CA . LYS B 1 42 ? -8.57 15.07 10.414 1 91.81 42 LYS B CA 1
ATOM 1505 C C . LYS B 1 42 ? -9.508 14.125 9.68 1 91.81 42 LYS B C 1
ATOM 1507 O O . LYS B 1 42 ? -10.727 14.164 9.875 1 91.81 42 LYS B O 1
ATOM 1512 N N . ILE B 1 43 ? -8.969 13.352 8.852 1 97.38 43 ILE B N 1
ATOM 1513 C CA . ILE B 1 43 ? -9.727 12.398 8.047 1 97.38 43 ILE B CA 1
ATOM 1514 C C . ILE B 1 43 ? -9.109 11.008 8.172 1 97.38 43 ILE B C 1
ATOM 1516 O O . ILE B 1 43 ? -7.922 10.82 7.906 1 97.38 43 ILE B O 1
ATOM 1520 N N . ALA B 1 44 ? -9.938 10.008 8.633 1 98.69 44 ALA B N 1
ATOM 1521 C CA . ALA B 1 44 ? -9.461 8.641 8.773 1 98.69 44 ALA B CA 1
ATOM 1522 C C . ALA B 1 44 ? -10.625 7.652 8.812 1 98.69 44 ALA B C 1
ATOM 1524 O O . ALA B 1 44 ? -11.695 7.969 9.336 1 98.69 44 ALA B O 1
ATOM 1525 N N . PHE B 1 45 ? -10.367 6.492 8.227 1 98.81 45 PHE B N 1
ATOM 1526 C CA . PHE B 1 45 ? -11.383 5.453 8.352 1 98.81 45 PHE B CA 1
ATOM 1527 C C . PHE B 1 45 ? -10.742 4.074 8.461 1 98.81 45 PHE B C 1
ATOM 1529 O O . PHE B 1 45 ? -9.602 3.879 8.023 1 98.81 45 PHE B O 1
ATOM 1536 N N . TYR B 1 46 ? -11.461 3.154 9.102 1 98.88 46 TYR B N 1
ATOM 1537 C CA . TYR B 1 46 ? -11.148 1.736 9.234 1 98.88 46 TYR B CA 1
ATOM 1538 C C . TYR B 1 46 ? -12.414 0.893 9.203 1 98.88 46 TYR B C 1
ATOM 1540 O O . TYR B 1 46 ? -13.312 1.077 10.031 1 98.88 46 TYR B O 1
ATOM 1548 N N . VAL B 1 47 ? -12.445 -0.021 8.188 1 98.75 47 VAL B N 1
ATOM 1549 C CA . VAL B 1 47 ? -13.68 -0.757 7.953 1 98.75 47 VAL B CA 1
ATOM 1550 C C . VAL B 1 47 ? -13.367 -2.225 7.676 1 98.75 47 VAL B C 1
ATOM 1552 O O . VAL B 1 47 ? -12.312 -2.545 7.121 1 98.75 47 VAL B O 1
ATOM 1555 N N . GLY B 1 48 ? -14.266 -3.074 8.086 1 98.56 48 GLY B N 1
ATOM 1556 C CA . GLY B 1 48 ? -14.188 -4.504 7.832 1 98.56 48 GLY B CA 1
ATOM 1557 C C . GLY B 1 48 ? -15.266 -5 6.883 1 98.56 48 GLY B C 1
ATOM 1558 O O . GLY B 1 48 ? -16.266 -4.316 6.656 1 98.56 48 GLY B O 1
ATOM 1559 N N . LEU B 1 49 ? -15.008 -6.18 6.367 1 98.19 49 LEU B N 1
ATOM 1560 C CA . LEU B 1 49 ? -15.945 -6.812 5.441 1 98.19 49 LEU B CA 1
ATOM 1561 C C . LEU B 1 49 ? -16.703 -7.941 6.129 1 98.19 49 LEU B C 1
ATOM 1563 O O . LEU B 1 49 ? -16.125 -8.977 6.465 1 98.19 49 LEU B O 1
ATOM 1567 N N . LYS B 1 50 ? -17.969 -7.816 6.262 1 96.94 50 LYS B N 1
ATOM 1568 C CA . LYS B 1 50 ? -18.766 -8.859 6.887 1 96.94 50 LYS B CA 1
ATOM 1569 C C . LYS B 1 50 ? -19.266 -9.859 5.848 1 96.94 50 LYS B C 1
ATOM 1571 O O . LYS B 1 50 ? -19.281 -11.07 6.102 1 96.94 50 LYS B O 1
ATOM 1576 N N . SER B 1 51 ? -19.719 -9.336 4.73 1 95.69 51 SER B N 1
ATOM 1577 C CA . SER B 1 51 ? -20.344 -10.156 3.703 1 95.69 51 SER B CA 1
ATOM 1578 C C . SER B 1 51 ? -19.328 -10.641 2.676 1 95.69 51 SER B C 1
ATOM 1580 O O . SER B 1 51 ? -18.422 -9.898 2.291 1 95.69 51 SER B O 1
ATOM 1582 N N . PRO B 1 52 ? -19.484 -11.852 2.236 1 95.06 52 PRO B N 1
ATOM 1583 C CA . PRO B 1 52 ? -18.594 -12.328 1.168 1 95.06 52 PRO B CA 1
ATOM 1584 C C . PRO B 1 52 ? -18.859 -11.641 -0.169 1 95.06 52 PRO B C 1
ATOM 1586 O O . PRO B 1 52 ? -19.953 -11.102 -0.381 1 95.06 52 PRO B O 1
ATOM 1589 N N . HIS B 1 53 ? -17.859 -11.516 -0.978 1 95.75 53 HIS B N 1
ATOM 1590 C CA . HIS B 1 53 ? -17.953 -10.992 -2.336 1 95.75 53 HIS B CA 1
ATOM 1591 C C . HIS B 1 53 ? -17.297 -11.945 -3.336 1 95.75 53 HIS B C 1
ATOM 1593 O O . HIS B 1 53 ? -16.453 -12.766 -2.963 1 95.75 53 HIS B O 1
ATOM 1599 N N . GLU B 1 54 ? -17.688 -11.836 -4.617 1 94.19 54 GLU B N 1
ATOM 1600 C CA . GLU B 1 54 ? -17.109 -12.672 -5.664 1 94.19 54 GLU B CA 1
ATOM 1601 C C . GLU B 1 54 ? -17.203 -11.992 -7.027 1 94.19 54 GLU B C 1
ATOM 1603 O O . GLU B 1 54 ? -18 -11.062 -7.211 1 94.19 54 GLU B O 1
ATOM 1608 N N . GLY B 1 55 ? -16.281 -12.445 -7.879 1 93.88 55 GLY B N 1
ATOM 1609 C CA . GLY B 1 55 ? -16.344 -11.961 -9.25 1 93.88 55 GLY B CA 1
ATOM 1610 C C . GLY B 1 55 ? -15.609 -10.641 -9.445 1 93.88 55 GLY B C 1
ATOM 1611 O O . GLY B 1 55 ? -14.445 -10.508 -9.07 1 93.88 55 GLY B O 1
ATOM 1612 N N . TYR B 1 56 ? -16.328 -9.75 -10.164 1 96.31 56 TYR B N 1
ATOM 1613 C CA . TYR B 1 56 ? -15.75 -8.453 -10.531 1 96.31 56 TYR B CA 1
ATOM 1614 C C . TYR B 1 56 ? -16.547 -7.312 -9.922 1 96.31 56 TYR B C 1
ATOM 1616 O O . TYR B 1 56 ? -17.344 -6.672 -10.609 1 96.31 56 TYR B O 1
ATOM 1624 N N . GLU B 1 57 ? -16.375 -7.086 -8.609 1 96.38 57 GLU B N 1
ATOM 1625 C CA . GLU B 1 57 ? -17.203 -6.066 -7.961 1 96.38 57 GLU B CA 1
ATOM 1626 C C . GLU B 1 57 ? -16.375 -5.242 -6.973 1 96.38 57 GLU B C 1
ATOM 1628 O O . GLU B 1 57 ? -15.344 -5.699 -6.48 1 96.38 57 GLU B O 1
ATOM 1633 N N . VAL B 1 58 ? -16.953 -4.078 -6.707 1 98.62 58 VAL B N 1
ATOM 1634 C CA . VAL B 1 58 ? -16.406 -3.25 -5.637 1 98.62 58 VAL B CA 1
ATOM 1635 C C . VAL B 1 58 ? -16.688 -3.895 -4.285 1 98.62 58 VAL B C 1
ATOM 1637 O O . VAL B 1 58 ? -17.797 -4.359 -4.035 1 98.62 58 VAL B O 1
ATOM 1640 N N . LEU B 1 59 ? -15.672 -4.039 -3.488 1 98.69 59 LEU B N 1
ATOM 1641 C CA . LEU B 1 59 ? -15.883 -4.57 -2.146 1 98.69 59 LEU B CA 1
ATOM 1642 C C . LEU B 1 59 ? -16.547 -3.533 -1.25 1 98.69 59 LEU B C 1
ATOM 1644 O O . LEU B 1 59 ? -16 -2.447 -1.037 1 98.69 59 LEU B O 1
ATOM 1648 N N . LYS B 1 60 ? -17.719 -3.896 -0.773 1 98.62 60 LYS B N 1
ATOM 1649 C CA . LYS B 1 60 ? -18.453 -3.021 0.127 1 98.62 60 LYS B CA 1
ATOM 1650 C C . LYS B 1 60 ? -18.188 -3.381 1.586 1 98.62 60 LYS B C 1
ATOM 1652 O O . LYS B 1 60 ? -18.953 -4.137 2.193 1 98.62 60 LYS B O 1
ATOM 1657 N N . PHE B 1 61 ? -17.188 -2.805 2.16 1 98.56 61 PHE B N 1
ATOM 1658 C CA . PHE B 1 61 ? -16.875 -3.025 3.568 1 98.56 61 PHE B CA 1
ATOM 1659 C C . PHE B 1 61 ? -17.953 -2.416 4.461 1 98.56 61 PHE B C 1
ATOM 1661 O O . PHE B 1 61 ? -18.078 -1.193 4.535 1 98.56 61 PHE B O 1
ATOM 1668 N N . ASP B 1 62 ? -18.578 -3.248 5.164 1 97.94 62 ASP B N 1
ATOM 1669 C CA . ASP B 1 62 ? -19.812 -2.791 5.801 1 97.94 62 ASP B CA 1
ATO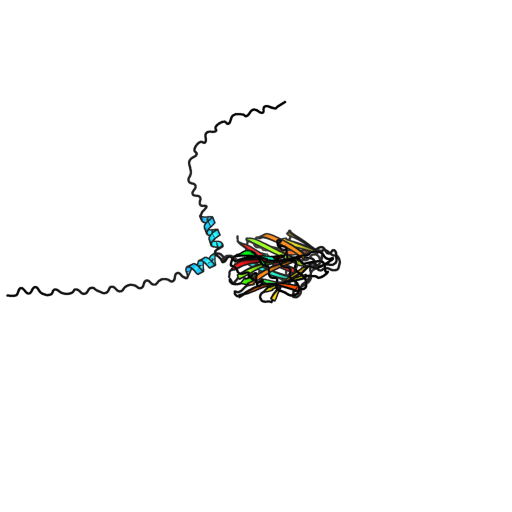M 1670 C C . ASP B 1 62 ? -19.688 -2.82 7.32 1 97.94 62 ASP B C 1
ATOM 1672 O O . ASP B 1 62 ? -20.641 -2.475 8.031 1 97.94 62 ASP B O 1
ATOM 1676 N N . ASP B 1 63 ? -18.609 -3.176 7.902 1 97.75 63 ASP B N 1
ATOM 1677 C CA . ASP B 1 63 ? -18.297 -3.051 9.328 1 97.75 63 ASP B CA 1
ATOM 1678 C C . ASP B 1 63 ? -17.453 -1.809 9.602 1 97.75 63 ASP B C 1
ATOM 1680 O O . ASP B 1 63 ? -16.234 -1.894 9.695 1 97.75 63 ASP B O 1
ATOM 1684 N N . VAL B 1 64 ? -18.156 -0.659 9.836 1 98.12 64 VAL B N 1
ATOM 1685 C CA . VAL B 1 64 ? -17.469 0.612 10.008 1 98.12 64 VAL B CA 1
ATOM 1686 C C . VAL B 1 64 ? -17.016 0.757 11.461 1 98.12 64 VAL B C 1
ATOM 1688 O O . VAL B 1 64 ? -17.844 0.812 12.375 1 98.12 64 VAL B O 1
ATOM 1691 N N . VAL B 1 65 ? -15.734 0.814 11.727 1 98.25 65 VAL B N 1
ATOM 1692 C CA . VAL B 1 65 ? -15.172 0.964 13.062 1 98.25 65 VAL B CA 1
ATOM 1693 C C . VAL B 1 65 ? -14.781 2.422 13.297 1 98.25 65 VAL B C 1
ATOM 1695 O O . VAL B 1 65 ? -15.086 2.988 14.352 1 98.25 65 VAL B O 1
ATOM 1698 N N . THR B 1 66 ? -14.047 3.012 12.383 1 98.69 66 THR B N 1
ATOM 1699 C CA . THR B 1 66 ? -13.656 4.418 12.375 1 98.69 66 THR B CA 1
ATOM 1700 C C . THR B 1 66 ? -14.031 5.082 11.055 1 98.69 66 THR B C 1
ATOM 1702 O O . THR B 1 66 ? -13.836 4.496 9.984 1 98.69 66 THR B O 1
ATOM 1705 N N . ASN B 1 67 ? -14.539 6.266 11.148 1 98.56 67 ASN B N 1
ATOM 1706 C CA . ASN B 1 67 ? -14.836 7.062 9.961 1 98.56 67 ASN B CA 1
ATOM 1707 C C . ASN B 1 67 ? -14.82 8.555 10.266 1 98.56 67 ASN B C 1
ATOM 1709 O O . ASN B 1 67 ? -15.797 9.258 10.008 1 98.56 67 ASN B O 1
ATOM 1713 N N . LEU B 1 68 ? -13.711 9.016 10.75 1 97.56 68 LEU B N 1
ATOM 1714 C CA . LEU B 1 68 ? -13.539 10.43 11.047 1 97.56 68 LEU B CA 1
ATOM 1715 C C . LEU B 1 68 ? -13.617 11.266 9.773 1 97.56 68 LEU B C 1
ATOM 1717 O O . LEU B 1 68 ? -12.898 11.008 8.805 1 97.56 68 LEU B O 1
ATOM 1721 N N . GLY B 1 69 ? -14.523 12.281 9.68 1 96.44 69 GLY B N 1
ATOM 1722 C CA . GLY B 1 69 ? -14.797 13.078 8.492 1 96.44 69 GLY B CA 1
ATOM 1723 C C . GLY B 1 69 ? -15.945 12.531 7.66 1 96.44 69 GLY B C 1
ATOM 1724 O O . GLY B 1 69 ? -16.484 13.227 6.805 1 96.44 69 GLY B O 1
ATOM 1725 N N . ASN B 1 70 ? -16.234 11.219 7.828 1 98.12 70 ASN B N 1
ATOM 1726 C CA . ASN B 1 70 ? -17.344 10.531 7.18 1 98.12 70 ASN B CA 1
ATOM 1727 C C . ASN B 1 70 ? -17.172 10.508 5.66 1 98.12 70 ASN B C 1
ATOM 1729 O O . ASN B 1 70 ? -18.125 10.766 4.922 1 98.12 70 ASN B O 1
ATOM 1733 N N . HIS B 1 71 ? -15.992 10.203 5.262 1 98.56 71 HIS B N 1
ATOM 1734 C CA . HIS B 1 71 ? -15.727 10.211 3.826 1 98.56 71 HIS B CA 1
ATOM 1735 C C . HIS B 1 71 ? -15.852 8.812 3.236 1 98.56 71 HIS B C 1
ATOM 1737 O O . HIS B 1 71 ? -15.828 8.641 2.016 1 98.56 71 HIS B O 1
ATOM 1743 N N . TYR B 1 72 ? -15.953 7.758 4.039 1 98.88 72 TYR B N 1
ATOM 1744 C CA . TYR B 1 72 ? -16.219 6.41 3.557 1 98.88 72 TYR B CA 1
ATOM 1745 C C . TYR B 1 72 ? -17.719 6.105 3.602 1 98.88 72 TYR B C 1
ATOM 1747 O O . TYR B 1 72 ? -18.391 6.398 4.598 1 98.88 72 TYR B O 1
ATOM 1755 N N . ASP B 1 73 ? -18.188 5.539 2.514 1 98.81 73 ASP B N 1
ATOM 1756 C CA . ASP B 1 73 ? -19.594 5.152 2.412 1 98.81 73 ASP B CA 1
ATOM 1757 C C . ASP B 1 73 ? -19.75 3.637 2.312 1 98.81 73 ASP B C 1
ATOM 1759 O O . ASP B 1 73 ? -19.453 3.045 1.272 1 98.81 73 ASP B O 1
ATOM 1763 N N . PRO B 1 74 ? -20.297 3.006 3.354 1 98.25 74 PRO B N 1
ATOM 1764 C CA . PRO B 1 74 ? -20.375 1.543 3.357 1 98.25 74 PRO B CA 1
ATOM 1765 C C . PRO B 1 74 ? -21.391 1.005 2.357 1 98.25 74 PRO B C 1
ATOM 1767 O O . PRO B 1 74 ? -21.406 -0.195 2.068 1 98.25 74 PRO B O 1
ATOM 1770 N N . THR B 1 75 ? -22.234 1.806 1.808 1 98.12 75 THR B N 1
ATOM 1771 C CA . THR B 1 75 ? -23.219 1.345 0.841 1 98.12 75 THR B CA 1
ATOM 1772 C C . THR B 1 75 ? -22.594 1.22 -0.549 1 98.12 75 THR B C 1
ATOM 1774 O O . THR B 1 75 ? -23.047 0.415 -1.365 1 98.12 75 THR B O 1
ATOM 1777 N N . THR B 1 76 ? -21.578 1.972 -0.829 1 98.38 76 THR B N 1
ATOM 1778 C CA . THR B 1 76 ? -20.922 1.925 -2.127 1 98.38 76 THR B CA 1
ATOM 1779 C C . THR B 1 76 ? -19.547 1.258 -2.012 1 98.38 76 THR B C 1
ATOM 1781 O O . THR B 1 76 ? -19 0.786 -3.008 1 98.38 76 THR B O 1
ATOM 1784 N N . GLY B 1 77 ? -18.984 1.267 -0.835 1 98.81 77 GLY B N 1
ATOM 1785 C CA . GLY B 1 77 ? -17.641 0.758 -0.624 1 98.81 77 GLY B CA 1
ATOM 1786 C C . GLY B 1 77 ? -16.562 1.755 -1 1 98.81 77 GLY B C 1
ATOM 1787 O O . GLY B 1 77 ? -15.398 1.377 -1.209 1 98.81 77 GLY B O 1
ATOM 1788 N N . LYS B 1 78 ? -16.891 3.037 -1.056 1 98.94 78 LYS B N 1
ATOM 1789 C CA . LYS B 1 78 ? -15.945 3.986 -1.639 1 98.94 78 LYS B CA 1
ATOM 1790 C C . LYS B 1 78 ? -15.602 5.098 -0.65 1 98.94 78 LYS B C 1
ATOM 1792 O O . LYS B 1 78 ? -16.469 5.559 0.098 1 98.94 78 LYS B O 1
ATOM 1797 N N . PHE B 1 79 ? -14.359 5.449 -0.637 1 98.94 79 PHE B N 1
ATOM 1798 C CA . PHE B 1 79 ? -13.906 6.707 -0.048 1 98.94 79 PHE B CA 1
ATOM 1799 C C . PHE B 1 79 ? -14.023 7.844 -1.053 1 98.94 79 PHE B C 1
ATOM 1801 O O . PHE B 1 79 ? -13.492 7.758 -2.162 1 98.94 79 PHE B O 1
ATOM 1808 N N . SER B 1 80 ? -14.695 8.891 -0.613 1 98.88 80 SER B N 1
ATOM 1809 C CA . SER B 1 80 ? -14.812 10.078 -1.449 1 98.88 80 SER B CA 1
ATOM 1810 C C . SER B 1 80 ? -14.07 11.266 -0.843 1 98.88 80 SER B C 1
ATOM 1812 O O . SER B 1 80 ? -14.453 11.773 0.211 1 98.88 80 SER B O 1
ATOM 1814 N N . CYS B 1 81 ? -13.164 11.758 -1.535 1 98.69 81 CYS B N 1
ATOM 1815 C CA . CYS B 1 81 ? -12.273 12.789 -1.004 1 98.69 81 CYS B CA 1
ATOM 1816 C C . CYS B 1 81 ? -12.953 14.148 -1.01 1 98.69 81 CYS B C 1
ATOM 1818 O O . CYS B 1 81 ? -13.516 14.562 -2.027 1 98.69 81 CYS B O 1
ATOM 1820 N N . GLN B 1 82 ? -12.805 14.836 0.115 1 97.62 82 GLN B N 1
ATOM 1821 C CA . GLN B 1 82 ? -13.32 16.203 0.192 1 97.62 82 GLN B CA 1
ATOM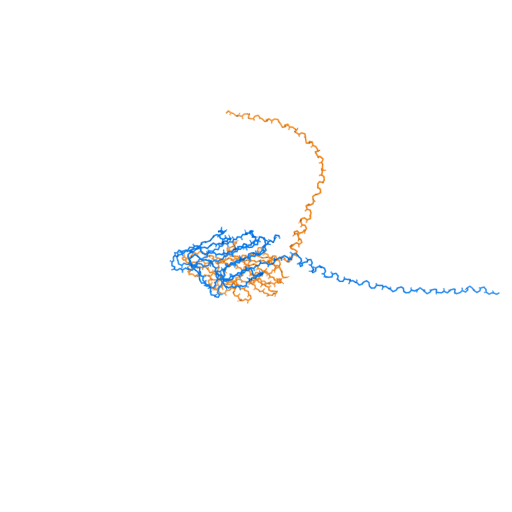 1822 C C . GLN B 1 82 ? -12.188 17.203 0.41 1 97.62 82 GLN B C 1
ATOM 1824 O O . GLN B 1 82 ? -12.312 18.375 0.055 1 97.62 82 GLN B O 1
ATOM 1829 N N . VAL B 1 83 ? -11.094 16.766 1.025 1 96.62 83 VAL B N 1
ATOM 1830 C CA . VAL B 1 83 ? -9.945 17.625 1.316 1 96.62 83 VAL B CA 1
ATOM 1831 C C . VAL B 1 83 ? -8.758 17.203 0.453 1 96.62 83 VAL B C 1
ATOM 1833 O O . VAL B 1 83 ? -8.25 16.094 0.592 1 96.62 83 VAL B O 1
ATOM 1836 N N . ARG B 1 84 ? -8.383 18.094 -0.439 1 97.44 84 ARG B N 1
ATOM 1837 C CA . ARG B 1 84 ? -7.246 17.812 -1.312 1 97.44 84 ARG B CA 1
ATOM 1838 C C . ARG B 1 84 ? -5.977 17.578 -0.499 1 97.44 84 ARG B C 1
ATOM 1840 O O . ARG B 1 84 ? -5.703 18.312 0.461 1 97.44 84 ARG B O 1
ATOM 1847 N N . GLY B 1 85 ? -5.16 16.562 -0.871 1 96.81 85 GLY B N 1
ATOM 1848 C CA . GLY B 1 85 ? -3.91 16.297 -0.179 1 96.81 85 GLY B CA 1
ATOM 1849 C C . GLY B 1 85 ? -3.373 14.898 -0.427 1 96.81 85 GLY B C 1
ATOM 1850 O O . GLY B 1 85 ? -3.752 14.25 -1.401 1 96.81 85 GLY B O 1
ATOM 1851 N N . ILE B 1 86 ? -2.357 14.477 0.394 1 97.81 86 ILE B N 1
ATOM 1852 C CA . ILE B 1 86 ? -1.723 13.164 0.325 1 97.81 86 ILE B CA 1
ATOM 1853 C C . ILE B 1 86 ? -2.373 12.219 1.336 1 97.81 86 ILE B C 1
ATOM 1855 O O . ILE B 1 86 ? -2.523 12.57 2.51 1 97.81 86 ILE B O 1
ATOM 1859 N N . TYR B 1 87 ? -2.781 11.102 0.829 1 98.5 87 TYR B N 1
ATOM 1860 C CA . TYR B 1 87 ? -3.455 10.102 1.655 1 98.5 87 TYR B CA 1
ATOM 1861 C C . TYR B 1 87 ? -2.697 8.781 1.643 1 98.5 87 TYR B C 1
ATOM 1863 O O . TYR B 1 87 ? -2.061 8.438 0.646 1 98.5 87 TYR B O 1
ATOM 1871 N N . PHE B 1 88 ? -2.764 8.102 2.766 1 98.69 88 PHE B N 1
ATOM 1872 C CA . PHE B 1 88 ? -2.33 6.707 2.848 1 98.69 88 PHE B CA 1
ATOM 1873 C C . PHE B 1 88 ? -3.529 5.77 2.928 1 98.69 88 PHE B C 1
ATOM 1875 O O . PHE B 1 88 ? -4.473 6.023 3.678 1 98.69 88 PHE B O 1
ATOM 1882 N N . PHE B 1 89 ? -3.51 4.684 2.088 1 98.94 89 PHE B N 1
ATOM 1883 C CA . PHE B 1 89 ? -4.512 3.625 2.135 1 98.94 89 PHE B CA 1
ATOM 1884 C C . PHE B 1 89 ? -3.848 2.258 2.26 1 98.94 89 PHE B C 1
ATOM 1886 O O . PHE B 1 89 ? -2.773 2.029 1.701 1 98.94 89 PHE B O 1
ATOM 1893 N N . THR B 1 90 ? -4.531 1.353 2.961 1 98.81 90 THR B N 1
ATOM 1894 C CA . THR B 1 90 ? -4.09 -0.036 3.025 1 98.81 90 THR B CA 1
ATOM 1895 C C . THR B 1 90 ? -5.285 -0.982 3.09 1 98.81 90 THR B C 1
ATOM 1897 O O . THR B 1 90 ? -6.34 -0.625 3.623 1 98.81 90 THR B O 1
ATOM 1900 N N . TYR B 1 91 ? -5.117 -2.127 2.459 1 98.81 91 TYR B N 1
ATOM 1901 C CA . TYR B 1 91 ? -6.18 -3.125 2.455 1 98.81 91 TYR B CA 1
ATOM 1902 C C . TYR B 1 91 ? -5.609 -4.531 2.613 1 98.81 91 TYR B C 1
ATOM 1904 O O . TYR B 1 91 ? -4.477 -4.797 2.205 1 98.81 91 TYR B O 1
ATOM 1912 N N . HIS B 1 92 ? -6.348 -5.379 3.256 1 98.12 92 HIS B N 1
ATOM 1913 C CA . HIS B 1 92 ? -6.105 -6.801 3.465 1 98.12 92 HIS B CA 1
ATOM 1914 C C . HIS B 1 92 ? -7.348 -7.625 3.148 1 98.12 92 HIS B C 1
ATOM 1916 O O . HIS B 1 92 ? -8.383 -7.48 3.811 1 98.12 92 HIS B O 1
ATOM 1922 N N . ILE B 1 93 ? -7.238 -8.523 2.164 1 97.31 93 ILE B N 1
ATOM 1923 C CA . ILE B 1 93 ? -8.406 -9.297 1.746 1 97.31 93 ILE B CA 1
ATOM 1924 C C . ILE B 1 93 ? -8.125 -10.789 1.917 1 97.31 93 ILE B C 1
ATOM 1926 O O . ILE B 1 93 ? -7.176 -11.32 1.334 1 97.31 93 ILE B O 1
ATOM 1930 N N . LEU B 1 94 ? -8.953 -11.391 2.68 1 95.69 94 LEU B N 1
ATOM 1931 C CA . LEU B 1 94 ? -8.859 -12.836 2.822 1 95.69 94 LEU B CA 1
ATOM 1932 C C . LEU B 1 94 ? -9.602 -13.547 1.694 1 95.69 94 LEU B C 1
ATOM 1934 O O . LEU B 1 94 ? -10.805 -13.336 1.512 1 95.69 94 LEU B O 1
ATOM 1938 N N . MET B 1 95 ? -8.844 -14.305 0.966 1 93.31 95 MET B N 1
ATOM 1939 C CA . MET B 1 95 ? -9.43 -15.117 -0.096 1 93.31 95 MET B CA 1
ATOM 1940 C C . MET B 1 95 ? -10.289 -16.234 0.485 1 93.31 95 MET B C 1
ATOM 1942 O O . MET B 1 95 ? -9.883 -16.891 1.442 1 93.31 95 MET B O 1
ATOM 1946 N N . ARG B 1 96 ? -11.469 -16.328 -0.026 1 87.69 96 ARG B N 1
ATOM 1947 C CA . ARG B 1 96 ? -12.289 -17.484 0.313 1 87.69 96 ARG B CA 1
ATOM 1948 C C . ARG B 1 96 ? -11.797 -18.734 -0.418 1 87.69 96 ARG B C 1
ATOM 1950 O O . ARG B 1 96 ? -11.836 -18.797 -1.649 1 87.69 96 ARG B O 1
ATOM 1957 N N . GLY B 1 97 ? -11.141 -19.641 0.194 1 74.81 97 GLY B N 1
ATOM 1958 C CA . GLY B 1 97 ? -10.539 -20.828 -0.383 1 74.81 97 GLY B CA 1
ATOM 1959 C C . GLY B 1 97 ? -11.523 -21.969 -0.588 1 74.81 97 GLY B C 1
ATOM 1960 O O . GLY B 1 97 ? -12.711 -21.812 -0.291 1 74.81 97 GLY B O 1
ATOM 1961 N N . GLY B 1 98 ? -11.008 -23.078 -1.252 1 73.25 98 GLY B N 1
ATOM 1962 C CA . GLY B 1 98 ? -11.703 -24.359 -1.263 1 73.25 98 GLY B CA 1
ATOM 1963 C C . GLY B 1 98 ? -12.102 -24.797 -2.654 1 73.25 98 GLY B C 1
ATOM 1964 O O . GLY B 1 98 ? -12.508 -25.953 -2.85 1 73.25 98 GLY B O 1
ATOM 1965 N N . ASP B 1 99 ? -11.953 -23.906 -3.561 1 76.75 99 ASP B N 1
ATOM 1966 C CA . ASP B 1 99 ? -12.398 -24.359 -4.875 1 76.75 99 ASP B CA 1
ATOM 1967 C C . ASP B 1 99 ? -11.289 -24.203 -5.914 1 76.75 99 ASP B C 1
ATOM 1969 O O . ASP B 1 99 ? -11.547 -24.266 -7.117 1 76.75 99 ASP B O 1
ATOM 1973 N N . GLY B 1 100 ? -10.102 -23.875 -5.547 1 77.19 100 GLY B N 1
ATOM 1974 C CA . GLY B 1 100 ? -8.961 -23.797 -6.449 1 77.19 100 GLY B CA 1
ATOM 1975 C C . GLY B 1 100 ? -8.883 -22.469 -7.18 1 77.19 100 GLY B C 1
ATOM 1976 O O . GLY B 1 100 ? -8.008 -22.266 -8.023 1 77.19 100 GLY B O 1
ATOM 1977 N N . THR B 1 101 ? -9.797 -21.547 -6.801 1 83.06 101 THR B N 1
ATOM 1978 C CA . THR B 1 101 ? -9.805 -20.281 -7.52 1 83.06 101 THR B CA 1
ATOM 1979 C C . THR B 1 101 ? -8.961 -19.234 -6.793 1 83.06 101 THR B C 1
ATOM 1981 O O . THR B 1 101 ? -9.07 -19.078 -5.574 1 83.06 101 THR B O 1
ATOM 1984 N N . SER B 1 102 ? -8.102 -18.562 -7.535 1 89.56 102 SER B N 1
ATOM 1985 C CA . SER B 1 102 ? -7.328 -17.453 -7.008 1 89.56 102 SER B CA 1
ATOM 1986 C C . SER B 1 102 ? -8.172 -16.172 -6.941 1 89.56 102 SER B C 1
ATOM 1988 O O . SER B 1 102 ? -9.289 -16.141 -7.453 1 89.56 102 SER B O 1
ATOM 1990 N N . MET B 1 103 ? -7.648 -15.281 -6.137 1 92.94 103 MET B N 1
ATOM 1991 C CA . MET B 1 103 ? -8.344 -14.008 -5.953 1 92.94 103 MET B CA 1
ATOM 1992 C C . MET B 1 103 ? -7.414 -12.836 -6.246 1 92.94 103 MET B C 1
ATOM 1994 O O . MET B 1 103 ? -6.254 -12.836 -5.832 1 92.94 103 MET B O 1
ATOM 1998 N N . TRP B 1 104 ? -7.965 -11.898 -7.031 1 95.44 104 TRP B N 1
ATOM 1999 C CA . TRP B 1 104 ? -7.289 -10.633 -7.305 1 95.44 104 TRP B CA 1
ATOM 2000 C C . TRP B 1 104 ? -8.086 -9.461 -6.738 1 95.44 104 TRP B C 1
ATOM 2002 O O . TRP B 1 104 ? -9.297 -9.367 -6.938 1 95.44 104 TRP B O 1
ATOM 2012 N N . ALA B 1 105 ? -7.398 -8.633 -6.051 1 97.5 105 ALA B N 1
ATOM 2013 C CA . ALA B 1 105 ? -7.996 -7.426 -5.484 1 97.5 105 ALA B CA 1
ATOM 2014 C C . ALA B 1 105 ? -7.172 -6.188 -5.836 1 97.5 105 ALA B C 1
ATOM 2016 O O . ALA B 1 105 ? -5.973 -6.137 -5.559 1 97.5 105 ALA B O 1
ATOM 2017 N N . ASP B 1 106 ? -7.832 -5.188 -6.387 1 98.56 106 ASP B N 1
ATOM 2018 C CA . ASP B 1 106 ? -7.176 -3.961 -6.824 1 98.56 106 ASP B CA 1
ATOM 2019 C C . ASP B 1 106 ? -7.707 -2.75 -6.059 1 98.56 106 ASP B C 1
ATOM 2021 O O . ASP B 1 106 ? -8.914 -2.635 -5.836 1 98.56 106 ASP B O 1
ATOM 2025 N N . LEU B 1 107 ? -6.766 -1.907 -5.637 1 98.81 107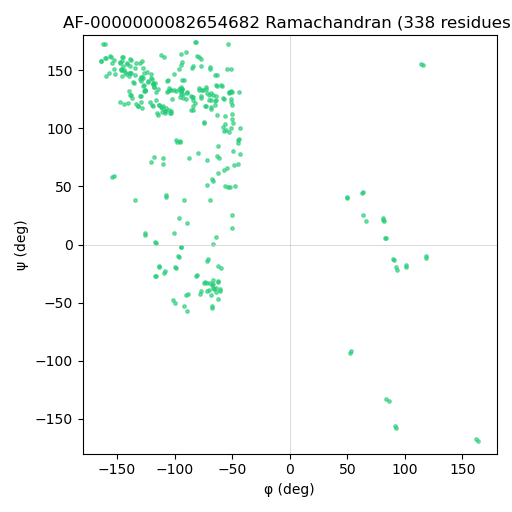 LEU B N 1
ATOM 2026 C CA . LEU B 1 107 ? -7.191 -0.58 -5.199 1 98.81 107 LEU B CA 1
ATOM 2027 C C . LEU B 1 107 ? -7.211 0.396 -6.371 1 98.81 107 LEU B C 1
ATOM 2029 O O . LEU B 1 107 ? -6.223 0.513 -7.105 1 98.81 107 LEU B O 1
ATOM 2033 N N . CYS B 1 108 ? -8.344 1.104 -6.492 1 98.75 108 CYS B N 1
ATOM 2034 C CA . CYS B 1 108 ? -8.539 1.994 -7.629 1 98.75 108 CYS B CA 1
ATOM 2035 C C . CYS B 1 108 ? -8.734 3.434 -7.172 1 98.75 108 CYS B C 1
ATOM 2037 O O . CYS B 1 108 ? -9.383 3.682 -6.148 1 98.75 108 CYS B O 1
ATOM 2039 N N . LYS B 1 109 ? -8.18 4.34 -7.941 1 98.81 109 LYS B N 1
ATOM 2040 C CA . LYS B 1 109 ? -8.523 5.758 -7.91 1 98.81 109 LYS B CA 1
ATOM 2041 C C . LYS B 1 109 ? -9.297 6.168 -9.156 1 98.81 109 LYS B C 1
ATOM 2043 O O . LYS B 1 109 ? -8.75 6.164 -10.266 1 98.81 109 LYS B O 1
ATOM 2048 N N . ASN B 1 110 ? -10.5 6.551 -9.008 1 98.62 110 ASN B N 1
ATOM 2049 C CA . ASN B 1 110 ? -11.336 6.941 -10.133 1 98.62 110 ASN B CA 1
ATOM 2050 C C . ASN B 1 110 ? -11.305 5.895 -11.242 1 98.62 110 ASN B C 1
ATOM 2052 O O . ASN B 1 110 ? -11.148 6.234 -12.422 1 98.62 110 ASN B O 1
ATOM 2056 N N . GLY B 1 111 ? -11.328 4.672 -10.891 1 97.62 111 GLY B N 1
ATOM 2057 C CA . GLY B 1 111 ? -11.391 3.6 -11.875 1 97.62 111 GLY B CA 1
ATOM 2058 C C . GLY B 1 111 ? -10.023 3.127 -12.328 1 97.62 111 GLY B C 1
ATOM 2059 O O . GLY B 1 111 ? -9.906 2.082 -12.977 1 97.62 111 GLY B O 1
ATOM 2060 N N . GLN B 1 112 ? -9 3.857 -12 1 97.56 112 GLN B N 1
ATOM 2061 C CA . GLN B 1 112 ? -7.641 3.467 -12.375 1 97.56 112 GLN B CA 1
ATOM 2062 C C . GLN B 1 112 ? -6.977 2.648 -11.273 1 97.56 112 GLN B C 1
ATOM 2064 O O . GLN B 1 112 ? -6.934 3.076 -10.117 1 97.56 112 GLN B O 1
ATOM 2069 N N . VAL B 1 113 ? -6.41 1.494 -11.648 1 97.75 113 VAL B N 1
ATOM 2070 C CA . VAL B 1 113 ? -5.723 0.63 -10.695 1 97.75 113 VAL B CA 1
ATOM 2071 C C . VAL B 1 113 ? -4.441 1.308 -10.211 1 97.75 113 VAL B C 1
ATOM 2073 O O . VAL B 1 113 ? -3.598 1.699 -11.023 1 97.75 113 VAL B O 1
ATOM 2076 N N . ARG B 1 114 ? -4.316 1.443 -8.906 1 98.44 114 ARG B N 1
ATOM 2077 C CA . ARG B 1 114 ? -3.127 2.055 -8.32 1 98.44 114 ARG B CA 1
ATOM 2078 C C . ARG B 1 114 ? -2.332 1.038 -7.504 1 98.44 114 ARG B C 1
ATOM 2080 O O . ARG B 1 114 ? -1.155 1.256 -7.207 1 98.44 114 ARG B O 1
ATOM 2087 N N . ALA B 1 115 ? -2.926 -0.022 -7.113 1 98.38 115 ALA B N 1
ATOM 2088 C CA . ALA B 1 115 ? -2.27 -1.145 -6.445 1 98.38 115 ALA B CA 1
ATOM 2089 C C . ALA B 1 115 ? -3.004 -2.453 -6.727 1 98.38 115 ALA B C 1
ATOM 2091 O O . ALA B 1 115 ? -4.23 -2.471 -6.84 1 98.38 115 ALA B O 1
ATOM 2092 N N . SER B 1 116 ? -2.258 -3.494 -6.797 1 98 116 SER B N 1
ATOM 2093 C CA . SER B 1 116 ? -2.811 -4.828 -7.012 1 98 116 SER B CA 1
ATOM 2094 C C . SER B 1 116 ? -2.314 -5.812 -5.961 1 98 116 SER B C 1
ATOM 2096 O O . SER B 1 116 ? -1.217 -5.652 -5.422 1 98 116 SER B O 1
ATOM 2098 N N . ALA B 1 117 ? -3.121 -6.805 -5.703 1 96.31 117 ALA B N 1
ATOM 2099 C CA . ALA B 1 117 ? -2.74 -7.922 -4.84 1 96.31 117 ALA B CA 1
ATOM 2100 C C . ALA B 1 117 ? -3.398 -9.219 -5.305 1 96.31 117 ALA B C 1
ATOM 2102 O O . ALA B 1 117 ? -4.52 -9.203 -5.812 1 96.31 117 ALA B O 1
ATOM 2103 N N . ILE B 1 118 ? -2.713 -10.305 -5.047 1 92.56 118 ILE B N 1
ATOM 2104 C CA . ILE B 1 118 ? -3.232 -11.609 -5.449 1 92.56 118 ILE B CA 1
ATOM 2105 C C . ILE B 1 118 ? -3.041 -12.617 -4.316 1 92.56 118 ILE B C 1
ATOM 2107 O O . ILE B 1 118 ? -2.045 -12.555 -3.59 1 92.56 118 ILE B O 1
ATOM 2111 N N . ALA B 1 119 ? -3.975 -13.422 -4.102 1 90.06 119 ALA B N 1
ATOM 2112 C CA . ALA B 1 119 ? -3.9 -14.633 -3.287 1 90.06 119 ALA B CA 1
ATOM 2113 C C . ALA B 1 119 ? -4.188 -15.875 -4.121 1 90.06 119 ALA B C 1
ATOM 2115 O O . ALA B 1 119 ? -5.262 -16 -4.715 1 90.06 119 ALA B O 1
ATOM 2116 N N . GLN B 1 120 ? -3.213 -16.672 -4.145 1 84.31 120 GLN B N 1
ATOM 2117 C CA . GLN B 1 120 ? -3.359 -17.875 -4.977 1 84.31 120 GLN B CA 1
ATOM 2118 C C . GLN B 1 120 ? -3.9 -19.047 -4.164 1 84.31 120 GLN B C 1
ATOM 2120 O O . GLN B 1 120 ? -3.443 -19.297 -3.047 1 84.31 120 GLN B O 1
ATOM 2125 N N . ASP B 1 121 ? -4.934 -19.594 -4.633 1 72.44 121 ASP B N 1
ATOM 2126 C CA . ASP B 1 121 ? -5.5 -20.766 -3.98 1 72.44 121 ASP B CA 1
ATOM 2127 C C . ASP B 1 121 ? -4.727 -22.031 -4.352 1 72.44 121 ASP B C 1
ATOM 2129 O O . ASP B 1 121 ? -5.105 -22.734 -5.285 1 72.44 121 ASP B O 1
ATOM 2133 N N . ALA B 1 122 ? -3.652 -22.078 -3.666 1 64.25 122 ALA B N 1
ATOM 2134 C CA . ALA B 1 122 ? -3.012 -23.391 -3.781 1 64.25 122 ALA B CA 1
ATOM 2135 C C . ALA B 1 122 ? -3.512 -24.344 -2.699 1 64.25 122 ALA B C 1
ATOM 2137 O O . ALA B 1 122 ? -3.699 -23.938 -1.548 1 64.25 122 ALA B O 1
ATOM 2138 N N . ASP B 1 123 ? -3.949 -25.359 -3.084 1 62.91 123 ASP B N 1
ATOM 2139 C CA . ASP B 1 123 ? -4.328 -26.484 -2.238 1 62.91 123 ASP B CA 1
ATOM 2140 C C . ASP B 1 123 ? -5.52 -26.125 -1.351 1 62.91 123 ASP B C 1
ATOM 2142 O O . ASP B 1 123 ? -5.602 -26.578 -0.205 1 62.91 123 ASP B O 1
ATOM 2146 N N . GLN B 1 124 ? -6.281 -25.172 -1.649 1 63.75 124 GLN B N 1
ATOM 2147 C CA . GLN B 1 124 ? -7.551 -24.922 -0.978 1 63.75 124 GLN B CA 1
ATOM 2148 C C . GLN B 1 124 ? -7.34 -24.188 0.336 1 63.75 124 GLN B C 1
ATOM 2150 O O . GLN B 1 124 ? -8.086 -24.391 1.298 1 63.75 124 GLN B O 1
ATOM 2155 N N . ASN B 1 125 ? -6.207 -23.484 0.457 1 75.12 125 ASN B N 1
ATOM 2156 C CA . ASN B 1 125 ? -5.922 -22.781 1.707 1 75.12 125 ASN B CA 1
ATOM 2157 C C . ASN B 1 125 ? -6.328 -21.312 1.638 1 75.12 125 ASN B C 1
ATOM 2159 O O . ASN B 1 125 ? -6.43 -20.75 0.549 1 75.12 125 ASN B O 1
ATOM 2163 N N . TYR B 1 126 ? -6.676 -20.828 2.924 1 78.94 126 TYR B N 1
ATOM 2164 C CA . TYR B 1 126 ? -6.844 -19.391 3.057 1 78.94 126 TYR B CA 1
ATOM 2165 C C . TYR B 1 126 ? -5.535 -18.656 2.787 1 78.94 126 TYR B C 1
ATOM 2167 O O . TYR B 1 126 ? -4.457 -19.172 3.094 1 78.94 126 TYR B O 1
ATOM 2175 N N . ASP B 1 127 ? -5.68 -17.562 2.043 1 88.31 127 ASP B N 1
ATOM 2176 C CA . ASP B 1 127 ? -4.527 -16.688 1.813 1 88.31 127 ASP B CA 1
ATOM 2177 C C . ASP B 1 127 ? -4.949 -15.227 1.721 1 88.31 127 ASP B C 1
ATOM 2179 O O . ASP B 1 127 ? -6.129 -14.93 1.508 1 88.31 127 ASP B O 1
ATOM 2183 N N . TYR B 1 128 ? -3.953 -14.398 1.982 1 92.88 128 TYR B N 1
ATOM 2184 C CA . TYR B 1 128 ? -4.266 -12.977 1.966 1 92.88 128 TYR B CA 1
ATOM 2185 C C . TYR B 1 128 ? -3.689 -12.305 0.725 1 92.88 128 TYR B C 1
ATOM 2187 O O . TYR B 1 128 ? -2.592 -12.648 0.278 1 92.88 128 TYR B O 1
ATOM 2195 N N . ALA B 1 129 ? -4.484 -11.398 0.194 1 94.81 129 ALA B N 1
ATOM 2196 C CA . ALA B 1 129 ? -4.02 -10.375 -0.742 1 94.81 129 ALA B CA 1
ATOM 2197 C C . ALA B 1 129 ? -3.984 -9 -0.083 1 94.81 129 ALA B C 1
ATOM 2199 O O . ALA B 1 129 ? -5.02 -8.484 0.345 1 94.81 129 ALA B O 1
ATOM 2200 N N . SER B 1 130 ? -2.764 -8.367 0.023 1 97.31 130 SER B N 1
ATOM 2201 C CA . SER B 1 130 ? -2.633 -7.09 0.723 1 97.31 130 SER B CA 1
ATOM 2202 C C . SER B 1 130 ? -1.695 -6.145 -0.021 1 97.31 130 SER B C 1
ATOM 2204 O O . SER B 1 130 ? -0.749 -6.59 -0.675 1 97.31 130 SER B O 1
ATOM 2206 N N . ASN B 1 131 ? -1.979 -4.891 0.072 1 98.56 131 ASN B N 1
ATOM 2207 C CA . ASN B 1 131 ? -1.129 -3.826 -0.447 1 98.56 131 ASN B CA 1
ATOM 2208 C C . ASN B 1 131 ? -1.477 -2.479 0.179 1 98.56 131 ASN B C 1
ATOM 2210 O O . ASN B 1 131 ? -2.387 -2.389 1.005 1 98.56 131 ASN B O 1
ATOM 2214 N N . SER B 1 132 ? -0.689 -1.502 -0.09 1 98.62 132 SER B N 1
ATOM 2215 C CA . SER B 1 132 ? -0.927 -0.135 0.362 1 98.62 132 SER B CA 1
ATOM 2216 C C . SER B 1 132 ? -0.461 0.88 -0.677 1 98.62 132 SER B C 1
ATOM 2218 O O . SER B 1 132 ? 0.255 0.529 -1.617 1 98.62 132 SER B O 1
ATOM 2220 N N . VAL B 1 133 ? -0.971 2.104 -0.543 1 98.75 133 VAL B N 1
ATOM 2221 C CA . VAL B 1 133 ? -0.637 3.164 -1.488 1 98.75 133 VAL B CA 1
ATOM 2222 C C . VAL B 1 133 ? -0.543 4.5 -0.754 1 98.75 133 VAL B C 1
ATOM 2224 O O . VAL B 1 133 ? -1.15 4.676 0.305 1 98.75 133 VAL B O 1
ATOM 2227 N N . VAL B 1 134 ? 0.279 5.383 -1.248 1 98.75 134 VAL B N 1
ATOM 2228 C CA . VAL B 1 134 ? 0.261 6.816 -0.962 1 98.75 134 VAL B CA 1
ATOM 2229 C C . VAL B 1 134 ? -0.15 7.586 -2.213 1 98.75 134 VAL B C 1
ATOM 2231 O O . VAL B 1 134 ? 0.547 7.551 -3.23 1 98.75 134 VAL B O 1
ATOM 2234 N N . LEU B 1 135 ? -1.262 8.305 -2.123 1 98.88 135 LEU B N 1
ATOM 2235 C CA . LEU B 1 135 ? -1.819 8.961 -3.299 1 98.88 135 LEU B CA 1
ATOM 2236 C C . LEU B 1 135 ? -2.074 10.438 -3.025 1 98.88 135 LEU B C 1
ATOM 2238 O O . LEU B 1 135 ? -2.486 10.805 -1.924 1 98.88 135 LEU B O 1
ATOM 2242 N N . HIS B 1 136 ? -1.851 11.195 -4.035 1 98.44 136 HIS B N 1
ATOM 2243 C CA . HIS B 1 136 ? -2.414 12.539 -4.043 1 98.44 136 HIS B CA 1
ATOM 2244 C C . HIS B 1 136 ? -3.855 12.531 -4.535 1 98.44 136 HIS B C 1
ATOM 2246 O O . HIS B 1 136 ? -4.145 12.008 -5.613 1 98.44 136 HIS B O 1
ATOM 2252 N N . LEU B 1 137 ? -4.746 13.109 -3.746 1 98.69 137 LEU B N 1
ATOM 2253 C CA . LEU B 1 137 ? -6.152 13.172 -4.125 1 98.69 137 LEU B CA 1
ATOM 2254 C C . LEU B 1 137 ? -6.625 14.617 -4.25 1 98.69 137 LEU B C 1
ATOM 2256 O O . LEU B 1 137 ? -6.246 15.469 -3.441 1 98.69 137 LEU B O 1
ATOM 2260 N N . ASP B 1 138 ? -7.367 14.844 -5.238 1 98.5 138 ASP B N 1
ATOM 2261 C CA . ASP B 1 138 ? -8.156 16.062 -5.359 1 98.5 138 ASP B CA 1
ATOM 2262 C C . ASP B 1 138 ? -9.57 15.859 -4.82 1 98.5 138 ASP B C 1
ATOM 2264 O O . ASP B 1 138 ? -10.055 14.727 -4.738 1 98.5 138 ASP B O 1
ATOM 2268 N N . SER B 1 139 ? -10.18 17.016 -4.438 1 98.06 139 SER B N 1
ATOM 2269 C CA . SER B 1 139 ? -11.586 16.922 -4.07 1 98.06 139 SER B CA 1
ATOM 2270 C C . SER B 1 139 ? -12.398 16.25 -5.172 1 98.06 139 SER B C 1
ATOM 2272 O O . SER B 1 139 ? -12.234 16.562 -6.352 1 98.06 139 SER B O 1
ATOM 2274 N N . GLY B 1 140 ? -13.203 15.266 -4.809 1 98.44 140 GLY B N 1
ATOM 2275 C CA . GLY B 1 140 ? -14.031 14.555 -5.762 1 98.44 140 GLY B CA 1
ATOM 2276 C C . GLY B 1 140 ? -13.461 13.203 -6.156 1 98.44 140 GLY B C 1
ATOM 2277 O O . GLY B 1 140 ? -14.172 12.359 -6.711 1 98.44 140 GLY B O 1
ATOM 2278 N N . ASP B 1 141 ? -12.18 12.969 -5.918 1 98.88 141 ASP B N 1
ATOM 2279 C CA . ASP B 1 141 ? -11.586 11.68 -6.227 1 98.88 141 ASP B CA 1
ATOM 2280 C C . ASP B 1 141 ? -12.188 10.57 -5.367 1 98.88 141 ASP B C 1
ATOM 2282 O O . ASP B 1 141 ? -12.5 10.789 -4.191 1 98.88 141 ASP B O 1
ATOM 2286 N N . GLU B 1 142 ? -12.281 9.398 -5.969 1 98.88 142 GLU B N 1
ATOM 2287 C CA . GLU B 1 142 ? -12.766 8.219 -5.258 1 98.88 142 GLU B CA 1
ATOM 2288 C C . GLU B 1 142 ? -11.703 7.129 -5.199 1 98.88 142 GLU B C 1
ATOM 2290 O O . GLU B 1 142 ? -10.969 6.918 -6.164 1 98.88 142 GLU B O 1
ATOM 2295 N N . VAL B 1 143 ? -11.633 6.516 -4.023 1 98.94 143 VAL B N 1
ATOM 2296 C CA . VAL B 1 143 ? -10.742 5.379 -3.826 1 98.94 143 VAL B CA 1
ATOM 2297 C C . VAL B 1 143 ? -11.531 4.188 -3.291 1 98.94 143 VAL B C 1
ATOM 2299 O O . VAL B 1 143 ? -12.344 4.332 -2.379 1 98.94 143 VAL B O 1
ATOM 2302 N N . TYR B 1 144 ? -11.336 3.047 -3.865 1 98.94 144 TYR B N 1
ATOM 2303 C CA . TYR B 1 144 ? -12.039 1.836 -3.461 1 98.94 144 TYR B CA 1
ATOM 2304 C C . TYR B 1 144 ? -11.25 0.591 -3.84 1 98.94 144 TYR B C 1
ATOM 2306 O O . TYR B 1 144 ? -10.289 0.668 -4.617 1 98.94 144 TYR B O 1
ATOM 2314 N N . VAL B 1 145 ? -11.57 -0.528 -3.232 1 98.88 145 VAL B N 1
ATOM 2315 C CA . VAL B 1 145 ? -10.992 -1.827 -3.559 1 98.88 145 VAL B CA 1
ATOM 2316 C C . VAL B 1 145 ? -12 -2.654 -4.359 1 98.88 145 VAL B C 1
ATOM 2318 O O . VAL B 1 145 ? -13.172 -2.732 -4 1 98.88 145 VAL B O 1
ATOM 2321 N N . LYS B 1 146 ? -11.5 -3.227 -5.414 1 98.5 146 LYS B N 1
ATOM 2322 C CA . LYS B 1 146 ? -12.352 -4.027 -6.289 1 98.5 146 LYS B CA 1
ATOM 2323 C C . LYS B 1 146 ? -11.727 -5.398 -6.555 1 98.5 146 LYS B C 1
ATOM 2325 O O . LYS B 1 146 ? -10.516 -5.512 -6.738 1 98.5 146 LYS B O 1
ATOM 2330 N N . LEU B 1 147 ? -12.617 -6.398 -6.578 1 97.38 147 LEU B N 1
ATOM 2331 C CA . LEU B 1 147 ? -12.172 -7.711 -7.039 1 97.38 147 LEU B CA 1
ATOM 2332 C C . LEU B 1 147 ? -12.016 -7.734 -8.555 1 97.38 147 LEU B C 1
ATOM 2334 O O . LEU B 1 147 ? -12.852 -7.188 -9.273 1 97.38 147 LEU B O 1
ATOM 2338 N N . ASP B 1 148 ? -10.914 -8.258 -8.945 1 96.06 148 ASP B N 1
ATOM 2339 C CA . ASP B 1 148 ? -10.695 -8.562 -10.359 1 96.06 148 ASP B CA 1
ATOM 2340 C C . ASP B 1 148 ? -10.742 -10.062 -10.617 1 96.06 148 ASP B C 1
ATOM 2342 O O . ASP B 1 148 ? -9.836 -10.625 -11.227 1 96.06 148 ASP B O 1
ATOM 2346 N N . GLY B 1 149 ? -11.695 -10.734 -10.016 1 93.94 149 GLY B N 1
ATOM 2347 C CA . GLY B 1 149 ? -11.906 -12.172 -10.055 1 93.94 149 GLY B CA 1
ATOM 2348 C C . GLY B 1 149 ? -11.711 -12.844 -8.711 1 93.94 149 GLY B C 1
ATOM 2349 O O . GLY B 1 149 ? -11.07 -12.289 -7.82 1 93.94 149 GLY B O 1
ATOM 2350 N N . GLY B 1 150 ? -12.344 -14 -8.523 1 93.38 150 GLY B N 1
ATOM 2351 C CA . GLY B 1 150 ? -12.203 -14.797 -7.32 1 93.38 150 GLY B CA 1
ATOM 2352 C C . GLY B 1 150 ? -13.242 -14.461 -6.262 1 93.38 150 GLY B C 1
ATOM 2353 O O . GLY B 1 150 ? -14.375 -14.102 -6.582 1 93.38 150 GLY B O 1
ATOM 2354 N N . LYS B 1 151 ? -12.781 -14.812 -5.004 1 93.5 151 LYS B N 1
ATOM 2355 C CA . LYS B 1 151 ? -13.734 -14.703 -3.904 1 93.5 151 LYS B CA 1
ATOM 2356 C C . LYS B 1 151 ? -13.07 -14.148 -2.648 1 93.5 151 LYS B C 1
ATOM 2358 O O . LYS B 1 151 ? -11.992 -14.602 -2.264 1 93.5 151 LYS B O 1
ATOM 2363 N N . ALA B 1 152 ? -13.75 -13.18 -2.092 1 94.88 152 ALA B N 1
ATOM 2364 C CA . ALA B 1 152 ? -13.328 -12.641 -0.802 1 94.88 152 ALA B CA 1
ATOM 2365 C C . ALA B 1 152 ? -14.172 -13.211 0.335 1 94.88 152 ALA B C 1
ATOM 2367 O O . ALA B 1 152 ? -15.398 -13.281 0.233 1 94.88 152 ALA B O 1
ATOM 2368 N N . HIS B 1 153 ? -13.477 -13.617 1.346 1 93.06 153 HIS B N 1
ATOM 2369 C CA . HIS B 1 153 ? -14.148 -14.141 2.531 1 93.06 153 HIS B CA 1
ATOM 2370 C C . HIS B 1 153 ? -14.812 -13.016 3.326 1 93.06 153 HIS B C 1
ATOM 2372 O O . HIS B 1 153 ? -14.234 -11.938 3.477 1 93.06 153 HIS B O 1
ATOM 2378 N N . GLY B 1 154 ? -16.031 -13.227 3.734 1 90.5 154 GLY B N 1
ATOM 2379 C CA . GLY B 1 154 ? -16.719 -12.359 4.688 1 90.5 154 GLY B CA 1
ATOM 2380 C C . GLY B 1 154 ? -16.594 -12.836 6.121 1 90.5 154 GLY B C 1
ATOM 2381 O O . GLY B 1 154 ? -16.781 -14.023 6.402 1 90.5 154 GLY B O 1
ATOM 2382 N N . GLY B 1 155 ? -16.297 -12.008 7.07 1 87.38 155 GLY B N 1
ATOM 2383 C CA . GLY B 1 155 ? -15.922 -12.406 8.414 1 87.38 155 GLY B CA 1
ATOM 2384 C C . GLY B 1 155 ? -17.094 -12.422 9.375 1 87.38 155 GLY B C 1
ATOM 2385 O O . GLY B 1 155 ? -16.938 -12.766 10.555 1 87.38 155 GLY B O 1
ATOM 2386 N N . ASN B 1 156 ? -18.203 -12.078 8.984 1 88.5 156 ASN B N 1
ATOM 2387 C CA . ASN B 1 156 ? -19.328 -11.898 9.914 1 88.5 156 ASN B CA 1
ATOM 2388 C C . ASN B 1 156 ? -18.953 -10.953 11.055 1 88.5 156 ASN B C 1
ATOM 2390 O O . ASN B 1 156 ? -18.984 -9.727 10.891 1 88.5 156 ASN B O 1
ATOM 2394 N N . ASN B 1 157 ? -18.438 -11.539 12.18 1 89.94 157 ASN B N 1
ATOM 2395 C CA . ASN B 1 157 ? -18.062 -10.695 13.312 1 89.94 157 ASN B CA 1
ATOM 2396 C C . ASN B 1 157 ? -16.547 -10.445 13.344 1 89.94 157 ASN B C 1
ATOM 2398 O O . ASN B 1 157 ? -16.078 -9.555 14.062 1 89.94 157 ASN B O 1
ATOM 2402 N N . ASN B 1 158 ? -15.883 -11.312 12.656 1 93.12 158 ASN B N 1
ATOM 2403 C CA . ASN B 1 158 ? -14.445 -11.094 12.547 1 93.12 158 ASN B CA 1
ATOM 2404 C C . ASN B 1 158 ? -14.109 -10.117 11.422 1 93.12 158 ASN B C 1
ATOM 2406 O O . ASN B 1 158 ? -14.938 -9.867 10.547 1 93.12 158 ASN B O 1
ATOM 2410 N N . LYS B 1 159 ? -13.031 -9.484 11.57 1 95.69 159 LYS B N 1
ATOM 2411 C CA . LYS B 1 159 ? -12.586 -8.555 10.531 1 95.69 159 LYS B CA 1
ATOM 2412 C C . LYS B 1 159 ? -11.352 -9.086 9.812 1 95.69 159 LYS B C 1
ATOM 2414 O O . LYS B 1 159 ? -10.273 -8.484 9.883 1 95.69 159 LYS B O 1
ATOM 2419 N N . TYR B 1 160 ? -11.516 -10.164 9.023 1 96.5 160 TYR B N 1
ATOM 2420 C CA . TYR B 1 160 ? -10.422 -10.781 8.273 1 96.5 160 TYR B CA 1
ATOM 2421 C C . TYR B 1 160 ? -10 -9.898 7.105 1 96.5 160 TYR B C 1
ATOM 2423 O O . TYR B 1 160 ? -8.812 -9.812 6.785 1 96.5 160 TYR B O 1
ATOM 2431 N N . SER B 1 161 ? -11 -9.328 6.484 1 97.88 161 SER B N 1
ATOM 2432 C CA . SER B 1 161 ? -10.75 -8.383 5.402 1 97.88 161 SER B CA 1
ATOM 2433 C C . SER B 1 161 ? -11.031 -6.949 5.848 1 97.88 161 SER B C 1
ATOM 2435 O O . SER B 1 161 ? -12.094 -6.664 6.41 1 97.88 161 SER B O 1
ATOM 2437 N N . THR B 1 162 ? -10.031 -6.07 5.547 1 98.69 162 THR B N 1
ATOM 2438 C CA . THR B 1 162 ? -10.156 -4.699 6.031 1 98.69 162 THR B CA 1
ATOM 2439 C C . THR B 1 162 ? -9.648 -3.707 4.988 1 98.69 162 THR B C 1
ATOM 2441 O O . THR B 1 162 ? -8.898 -4.078 4.086 1 98.69 162 THR B O 1
ATOM 2444 N N . PHE B 1 163 ? -10.148 -2.521 5.086 1 98.81 163 PHE B N 1
ATOM 2445 C CA . PHE B 1 163 ? -9.758 -1.368 4.289 1 98.81 163 PHE B CA 1
ATOM 2446 C C . PHE B 1 163 ? -9.664 -0.117 5.152 1 98.81 163 PHE B C 1
ATOM 2448 O O . PHE B 1 163 ? -10.57 0.172 5.938 1 98.81 163 PHE B O 1
ATOM 2455 N N . SER B 1 164 ? -8.531 0.592 5.07 1 98.88 164 SER B N 1
ATOM 2456 C CA . SER B 1 164 ? -8.328 1.79 5.879 1 98.88 164 SER B CA 1
ATOM 2457 C C . SER B 1 164 ? -7.609 2.875 5.086 1 98.88 164 SER B C 1
ATOM 2459 O O . SER B 1 164 ? -6.945 2.586 4.086 1 98.88 164 SER B O 1
ATOM 2461 N N . GLY B 1 165 ? -7.801 4.09 5.512 1 98.81 165 GLY B N 1
ATOM 2462 C CA . GLY B 1 165 ? -7.109 5.23 4.934 1 98.81 165 GLY B CA 1
ATOM 2463 C C . GLY B 1 165 ? -7.168 6.469 5.809 1 98.81 165 GLY B C 1
ATOM 2464 O O . GL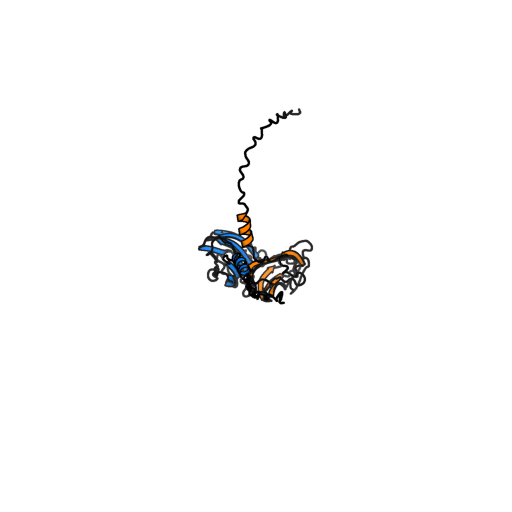Y B 1 165 ? -8.031 6.574 6.688 1 98.81 165 GLY B O 1
ATOM 2465 N N . PHE B 1 166 ? -6.215 7.344 5.578 1 98.25 166 PHE B N 1
ATOM 2466 C CA . PHE B 1 166 ? -6.223 8.594 6.328 1 98.25 166 PHE B CA 1
ATOM 2467 C C . PHE B 1 166 ? -5.406 9.664 5.613 1 98.25 166 PHE B C 1
ATOM 2469 O O . PHE B 1 166 ? -4.547 9.344 4.789 1 98.25 166 PHE B O 1
ATOM 2476 N N . LEU B 1 167 ? -5.703 10.844 5.996 1 97 167 LEU B N 1
ATOM 2477 C CA . LEU B 1 167 ? -4.992 12.008 5.473 1 97 167 LEU B CA 1
ATOM 2478 C C . LEU B 1 167 ? -3.621 12.148 6.125 1 97 167 LEU B C 1
ATOM 2480 O O . LEU B 1 167 ? -3.514 12.164 7.355 1 97 167 LEU B O 1
ATOM 2484 N N . LEU B 1 168 ? -2.588 12.219 5.262 1 94.94 168 LEU B N 1
ATOM 2485 C CA . LEU B 1 168 ? -1.234 12.461 5.742 1 94.94 168 LEU B CA 1
ATOM 2486 C C . LEU B 1 168 ? -0.941 13.961 5.801 1 94.94 168 LEU B C 1
ATOM 2488 O O . LEU B 1 168 ? -0.586 14.484 6.855 1 94.94 168 LEU B O 1
ATOM 2492 N N . TYR B 1 169 ? -1.112 14.609 4.59 1 92.12 169 TYR B N 1
ATOM 2493 C CA . TYR B 1 169 ? -0.857 16.031 4.41 1 92.12 169 TYR B CA 1
ATOM 2494 C C . TYR B 1 169 ? -1.993 16.703 3.641 1 92.12 169 TYR B C 1
ATOM 2496 O O . TYR B 1 169 ? -2.256 16.344 2.486 1 92.12 169 TYR B O 1
ATOM 2504 N N . PRO B 1 170 ? -2.561 17.703 4.359 1 92.56 170 PRO B N 1
ATOM 2505 C CA . PRO B 1 170 ? -3.467 18.5 3.531 1 92.56 170 PRO B CA 1
ATOM 2506 C C . PRO B 1 170 ? -2.725 19.469 2.611 1 92.56 170 PRO B C 1
ATOM 2508 O O . PRO B 1 170 ? -1.591 19.859 2.904 1 92.56 170 PRO B O 1
ATOM 2511 N N . ASP B 1 171 ? -3.35 19.828 1.468 1 90.56 171 ASP B N 1
ATOM 2512 C CA . ASP B 1 171 ? -2.75 20.828 0.591 1 90.56 171 ASP B CA 1
ATOM 2513 C C . ASP B 1 171 ? -2.971 22.234 1.137 1 90.56 171 ASP B C 1
ATOM 2515 O O . ASP B 1 171 ? -3.98 22.5 1.793 1 90.56 171 ASP B O 1
#

Secondary structure (DSSP, 8-state):
-------------------------THHHHHHHHHHHT-S---EEEEE--S-EESS-B----EEEEEETS-EETTTTEEE--S-EEEEEEEEEEE--SSS--EEEEEEETTEEEEEEEE--SSS--EEEEEEEEEEE-TT-EEEEEESSSEEPP-TTS-SSEEEEEEEEE-/-------------------------TTHHHHHHHHHHT-S---EEEEE--S-EESS-B----EEEEEETS-EETTTTEEE--S-EEEEEEEEEEB--SSS--EEEEEEETTEEEEEEEE--STT---EEEEEEEEEE-TT-EEEEEESSSEEPP-TTS-SSEEEEEEEEE-

Organism: Bison bison bison (NCBI:txid43346)

pLDDT: mean 79.94, std 27.85, range [20.2, 98.94]

Solvent-accessible surface area (backbone atoms only — not comparable to full-atom values): 18239 Å² total; per-residue (Å²): 138,73,88,68,84,71,80,79,84,81,79,81,81,78,82,80,81,80,78,78,76,74,76,72,73,67,67,60,57,64,62,52,58,53,52,50,30,70,56,57,91,66,41,35,29,16,28,18,19,33,66,62,47,60,38,75,39,66,46,49,36,59,41,75,77,29,50,45,76,61,37,62,38,50,89,69,22,36,34,47,36,76,70,38,25,36,32,38,38,40,38,28,38,28,31,43,48,64,76,55,52,42,22,29,43,29,36,25,49,75,83,41,78,73,40,70,26,60,18,70,20,82,74,41,34,56,29,63,22,56,50,66,50,79,43,80,42,49,60,72,40,35,40,36,42,28,33,71,31,36,31,40,40,36,31,63,86,44,25,44,14,34,45,34,38,34,62,75,41,77,110,138,82,81,74,80,76,81,76,82,80,77,77,78,78,78,75,79,73,79,80,73,78,71,77,72,75,62,61,60,63,56,49,57,61,52,46,41,61,56,50,88,67,42,35,35,34,27,17,19,31,65,63,50,63,38,77,39,64,48,50,35,60,41,76,76,42,48,45,78,61,39,63,38,49,89,69,21,35,34,48,38,76,71,37,24,35,31,40,37,39,40,34,39,27,32,43,48,64,76,58,50,41,24,29,43,28,34,25,49,76,84,40,75,71,28,27,23,58,19,50,26,60,89,41,35,75,33,62,23,52,47,66,48,39,42,80,41,50,59,72,39,34,40,34,43,28,32,71,32,36,30,39,40,37,33,64,90,46,64,66,12,36,44,34,37,34,63,74,41,78,110

Radius of gyration: 31.54 Å; Cα contacts (8 Å, |Δi|>4): 850; chains: 2; bounding box: 68×126×81 Å

Foldseek 3Di:
DPPPPDDDDDDDPDDPDDPPPPPPCPVPVVVVVVCVVVVDAWFKWKFFFADKDFDWAFGQGQGTDDGRVNQADSVRQKGADAFWAKKKKKKKFKAQFDPQWKWKKFKDKVNHGPDIFIDGHPPRDIDITIDMDIDGDDHGIMITMIINGHMTDHDNPDRRIMMMMIGDDTD/DPPCPDPDDDPDPDPPPPDPPPPPCPVPPVVVVVVVVPPDQWFKWKFFFADKDFAWAFGQGQGTDDGRVNQADSVRQKGADAFWAKKKKKKKFKFQFDPQWKKKKFKDKVNHGPDIFIDGHDPRDIDMTIDMDIDGDDHGIMITMIINGHMTDHDNPDRRIMMMMIGDDTD

Nearest PDB structures (foldseek):
  4qql-assembly1_C  TM=9.902E-01  e=1.144E-23  Mus musculus
  4qqp-assembly1_A  TM=9.909E-01  e=5.809E-23  Mus musculus
  4d7y-assembly1_A  TM=9.912E-01  e=1.459E-22  Mus musculus
  4qqo-assembly1_A  TM=9.827E-01  e=3.113E-22  Mus musculus
  4qpy-assembly1_C  TM=9.455E-01  e=3.866E-22  Mus musculus

Sequence (342 aa):
PGLQLTAGAAGGVGVVGGGTGGGSDSEGEVTGALSAAFSGPKIAFYVGLKSPHEGYEVLKFDDVVTNLGNHYDPTTGKFSCQVRGIYFFTYHILMRGGDGTSMWADLCKNGQVRASAIAQDADQNYDYASNSVVLHLDSGDEVYVKLDGGKAHGGNNNKYSTFSGFLLYPDPGLQLTAGAAGGVGVVGGGTGGGSDSEGEVTGALSAAFSGPKIAFYVGLKSPHEGYEVLKFDDVVTNLGNHYDPTTGKFSCQVRGIYFFTYHILMRGGDGTSMWADLCKNGQVRASAIAQDADQNYDYASNSVVLHLDSGDEVYVKLDGGKAHGGNNNKYSTFSGFLLYPD